Protein AF-A0A9D8RRI6-F1 (afdb_monomer_lite)

Foldseek 3Di:
DVVVVVVVVVVVVVVVVVVVVVPDDDPVNVVVVVVVVVCCVVPPPWDKDFPDWDFDPVPQGWIKTWMATPVVRDIWIWIDHPVDTAIQVLQSLLQVVLFVQLCVLCDPCCVVLQFDGFRQDDQADPPPPPHHGDPPHDNVPDDNLPRQETEETEGPPDAALQSNLRSVLVSLVSCVVVNRWHPKYWYWYAHPNAIEIEMETSVQNVCQCVVDVGSVVSSVVRVCVVVPDDDPPAWDCDPVDSHTYGYGYDD

Sequence (251 aa):
MKQMKRFIALILVLSFSLCVLTSCESTEQRVNNKAYTYLNEKYKGIEFEINGYKQDTETSGKYTFDVTCLTTGLDFEIIMSSLVTSDNYYVVHANQKLRNELFDMMGASRELICVDDIQCFDYYLSDSGTYLFNEDVEVTSYMAADLKEIHRVKLVGIKDANDAAQCVYLFCDILKSKNVILDKVTFEFVLDDDKILFTTNTKTIEDTVNGTDSFSALEELFEMAETSVNFNNLFYKDPDSDAKVITYIHD

pLDDT: mean 78.6, std 16.67, range [34.91, 95.88]

Radius of gyration: 26.51 Å; chains: 1; bounding box: 82×38×79 Å

Secondary structure (DSSP, 8-state):
-HHHHHHHHHHHHHHHHHHHHTS---HHHHHHHHHHHHHHHHSTT--EEEEEEEE-TTTTT-EEEEEEETTTTEEEEEEE-SS-EEE-HHHHHHHHHHHHHHHHHHGGGGTTTTEEEEESS-SBPTTSTTS-B-----TTT--GGG--EEEEEEE----SHHHHHHHHHHHHHHHHHTT---SEEEEEEEETTEEEEEEE-HHHHHHHHHTSSSTHHHHHHHHHHHHT---TTTEEE-TT-SPEEEE----

Structure (mmCIF, N/CA/C/O backbone):
data_AF-A0A9D8RRI6-F1
#
_entry.id   AF-A0A9D8RRI6-F1
#
loop_
_atom_site.group_PDB
_atom_site.id
_atom_site.type_symbol
_atom_site.label_atom_id
_atom_site.label_alt_id
_atom_site.label_comp_id
_atom_site.label_asym_id
_atom_site.label_entity_id
_atom_site.label_seq_id
_atom_site.pdbx_PDB_ins_code
_atom_site.Cartn_x
_atom_site.Cartn_y
_atom_site.Cartn_z
_atom_site.occupancy
_atom_site.B_iso_or_equiv
_atom_site.auth_seq_id
_atom_site.auth_comp_id
_atom_site.auth_asym_id
_atom_site.auth_atom_id
_atom_site.pdbx_PDB_model_num
ATOM 1 N N . MET A 1 1 ? -58.268 -1.990 54.243 1.00 47.44 1 MET A N 1
ATOM 2 C CA . MET A 1 1 ? -56.788 -2.147 54.248 1.00 47.44 1 MET A CA 1
ATOM 3 C C . MET A 1 1 ? -56.233 -3.325 53.423 1.00 47.44 1 MET A C 1
ATOM 5 O O . MET A 1 1 ? -55.106 -3.205 52.965 1.00 47.44 1 MET A O 1
ATOM 9 N N . LYS A 1 2 ? -56.953 -4.443 53.192 1.00 43.69 2 LYS A N 1
ATOM 10 C CA . LYS A 1 2 ? -56.435 -5.587 52.391 1.00 43.69 2 LYS A CA 1
ATOM 11 C C . LYS A 1 2 ? -56.305 -5.317 50.877 1.00 43.69 2 LYS A C 1
ATOM 13 O O . LYS A 1 2 ? -55.377 -5.826 50.264 1.00 43.69 2 LYS A O 1
ATOM 18 N N . GLN A 1 3 ? -57.193 -4.504 50.296 1.00 46.28 3 GLN A N 1
ATOM 19 C CA . GLN A 1 3 ? -57.190 -4.183 48.856 1.00 46.28 3 GLN A CA 1
ATOM 20 C C . GLN A 1 3 ? -56.032 -3.234 48.467 1.00 46.28 3 GLN A C 1
ATOM 22 O O . GLN A 1 3 ? -55.345 -3.471 47.483 1.00 46.28 3 GLN A O 1
ATOM 27 N N . MET A 1 4 ? -55.722 -2.233 49.303 1.00 42.03 4 MET A N 1
ATOM 28 C CA . MET A 1 4 ? -54.626 -1.270 49.068 1.00 42.03 4 MET A CA 1
ATOM 29 C C . MET A 1 4 ? -53.227 -1.914 49.099 1.00 42.03 4 MET A C 1
ATOM 31 O O . MET A 1 4 ? -52.357 -1.541 48.321 1.00 42.03 4 MET A O 1
ATOM 35 N N . LYS A 1 5 ? -53.015 -2.930 49.953 1.00 43.81 5 LYS A N 1
ATOM 36 C CA . LYS A 1 5 ? -51.740 -3.670 50.023 1.00 43.81 5 LYS A CA 1
ATOM 37 C C . LYS A 1 5 ? -51.472 -4.527 48.776 1.00 43.81 5 LYS A C 1
ATOM 39 O O . LYS A 1 5 ? -50.314 -4.762 48.456 1.00 43.81 5 LYS A O 1
ATOM 44 N N . ARG A 1 6 ? -52.517 -4.968 48.061 1.00 46.81 6 ARG A N 1
ATOM 45 C CA . ARG A 1 6 ? -52.381 -5.739 46.810 1.00 46.81 6 ARG A CA 1
ATOM 46 C C . ARG A 1 6 ? -51.984 -4.857 45.625 1.00 46.81 6 ARG A C 1
ATOM 48 O O . ARG A 1 6 ? -51.171 -5.285 44.819 1.00 46.81 6 ARG A O 1
ATOM 55 N N . PHE A 1 7 ? -52.487 -3.621 45.568 1.00 47.50 7 PHE A N 1
ATOM 56 C CA . PHE A 1 7 ? -52.116 -2.659 44.524 1.00 47.50 7 PHE A CA 1
ATOM 57 C C . PHE A 1 7 ? -50.673 -2.154 44.663 1.00 47.50 7 PHE A C 1
ATOM 59 O O . PHE A 1 7 ? -49.962 -2.083 43.669 1.00 47.50 7 PHE A O 1
ATOM 66 N N . ILE A 1 8 ? -50.203 -1.888 45.886 1.00 51.25 8 ILE A N 1
ATOM 67 C CA . ILE A 1 8 ? -48.812 -1.457 46.126 1.00 51.25 8 ILE A CA 1
ATOM 68 C C . ILE A 1 8 ? -47.815 -2.582 45.797 1.00 51.25 8 ILE A C 1
ATOM 70 O O . ILE A 1 8 ? -46.768 -2.320 45.214 1.00 51.25 8 ILE A O 1
ATOM 74 N N . ALA A 1 9 ? -48.157 -3.839 46.104 1.00 52.16 9 ALA A N 1
ATOM 75 C CA . ALA A 1 9 ? -47.332 -4.993 45.745 1.00 52.16 9 ALA A CA 1
ATOM 76 C C . ALA A 1 9 ? -47.272 -5.224 44.224 1.00 52.16 9 ALA A C 1
ATOM 78 O O . ALA A 1 9 ? -46.210 -5.555 43.709 1.00 52.16 9 ALA A O 1
ATOM 79 N N . LEU A 1 10 ? -48.374 -5.001 43.496 1.00 47.22 10 LEU A N 1
ATOM 80 C CA . LEU A 1 10 ? -48.381 -5.108 42.033 1.00 47.22 10 LEU A CA 1
ATOM 81 C C . LEU A 1 10 ? -47.502 -4.038 41.371 1.00 47.22 10 LEU A C 1
ATOM 83 O O . LEU A 1 10 ? -46.774 -4.351 40.436 1.00 47.22 10 LEU A O 1
ATOM 87 N N . ILE A 1 11 ? -47.531 -2.801 41.878 1.00 54.81 11 ILE A N 1
ATOM 88 C CA . ILE A 1 11 ? -46.708 -1.696 41.362 1.00 54.81 11 ILE A CA 1
ATOM 89 C C . ILE A 1 11 ? -45.219 -1.951 41.633 1.00 54.81 11 ILE A C 1
ATOM 91 O O . ILE A 1 11 ? -44.403 -1.720 40.748 1.00 54.81 11 ILE A O 1
ATOM 95 N N . LEU A 1 12 ? -44.872 -2.479 42.813 1.00 51.00 12 LEU A N 1
ATOM 96 C CA . LEU A 1 12 ? -43.495 -2.846 43.165 1.00 51.00 12 LEU A CA 1
ATOM 97 C C . LEU A 1 12 ? -42.957 -4.016 42.336 1.00 51.00 12 LEU A C 1
ATOM 99 O O . LEU A 1 12 ? -41.790 -4.002 41.970 1.00 51.00 12 LEU A O 1
ATOM 103 N N . VAL A 1 13 ? -43.785 -5.013 42.014 1.00 53.12 13 VAL A N 1
ATOM 104 C CA . VAL A 1 13 ? -43.372 -6.128 41.145 1.00 53.12 13 VAL A CA 1
ATOM 105 C C . VAL A 1 13 ? -43.189 -5.652 39.704 1.00 53.12 13 VAL A C 1
ATOM 107 O O . VAL A 1 13 ? -42.203 -6.030 39.086 1.00 53.12 13 VAL A O 1
ATOM 110 N N . LEU A 1 14 ? -44.068 -4.774 39.203 1.00 49.09 14 LEU A N 1
ATOM 111 C CA . LEU A 1 14 ? -43.965 -4.186 37.861 1.00 49.09 14 LEU A CA 1
ATOM 112 C C . LEU A 1 14 ? -42.729 -3.288 37.697 1.00 49.09 14 LEU A C 1
ATOM 114 O O . LEU A 1 14 ? -42.054 -3.369 36.671 1.00 49.09 14 LEU A O 1
ATOM 118 N N . SER A 1 15 ? -42.389 -2.480 38.706 1.00 51.53 15 SER A N 1
ATOM 119 C CA . SER A 1 15 ? -41.178 -1.651 38.685 1.00 51.53 15 SER A CA 1
ATOM 120 C C . SER A 1 15 ? -39.898 -2.469 38.876 1.00 51.53 15 SER A C 1
ATOM 122 O O . SER A 1 15 ? -38.897 -2.167 38.232 1.00 51.53 15 SER A O 1
ATOM 124 N N . PHE A 1 16 ? -39.928 -3.551 39.662 1.00 46.91 16 PHE A N 1
ATOM 125 C CA . PHE A 1 16 ? -38.796 -4.478 39.761 1.00 46.91 16 PHE A CA 1
ATOM 126 C C . PHE A 1 16 ? -38.594 -5.263 38.458 1.00 46.91 16 PHE A C 1
ATOM 128 O O . PHE A 1 16 ? -37.462 -5.428 38.022 1.00 46.91 16 PHE A O 1
ATOM 135 N N . SER A 1 17 ? -39.666 -5.678 37.773 1.00 48.56 17 SER A N 1
ATOM 136 C CA . SER A 1 17 ? -39.553 -6.328 36.461 1.00 48.56 17 SER A CA 1
ATOM 137 C C . SER A 1 17 ? -39.087 -5.381 35.351 1.00 48.56 17 SER A C 1
ATOM 139 O O . SER A 1 17 ? -38.383 -5.833 34.455 1.00 48.56 17 SER A O 1
ATOM 141 N N . LEU A 1 18 ? -39.400 -4.078 35.419 1.00 43.09 18 LEU A N 1
ATOM 142 C CA . LEU A 1 18 ? -38.831 -3.094 34.488 1.00 43.09 18 LEU A CA 1
ATOM 143 C C . LEU A 1 18 ? -37.343 -2.830 34.775 1.00 43.09 18 LEU A C 1
ATOM 145 O O . LEU A 1 18 ? -36.558 -2.790 33.836 1.00 43.09 18 LEU A O 1
ATOM 149 N N . CYS A 1 19 ? -36.938 -2.719 36.046 1.00 42.22 19 CYS A N 1
ATOM 150 C CA . CYS A 1 19 ? -35.531 -2.504 36.413 1.00 42.22 19 CYS A CA 1
ATOM 151 C C . CYS A 1 19 ? -34.632 -3.724 36.142 1.00 42.22 19 CYS A C 1
ATOM 153 O O . CYS A 1 19 ? -33.453 -3.555 35.841 1.00 42.22 19 CYS A O 1
ATOM 155 N N . VAL A 1 20 ? -35.171 -4.946 36.223 1.00 45.62 20 VAL A N 1
ATOM 156 C CA . VAL A 1 20 ? -34.424 -6.186 35.934 1.00 45.62 20 VAL A CA 1
ATOM 157 C C . VAL A 1 20 ? -34.250 -6.410 34.424 1.00 45.62 20 VAL A C 1
ATOM 159 O O . VAL A 1 20 ? -33.277 -7.034 34.011 1.00 45.62 20 VAL A O 1
ATOM 162 N N . LEU A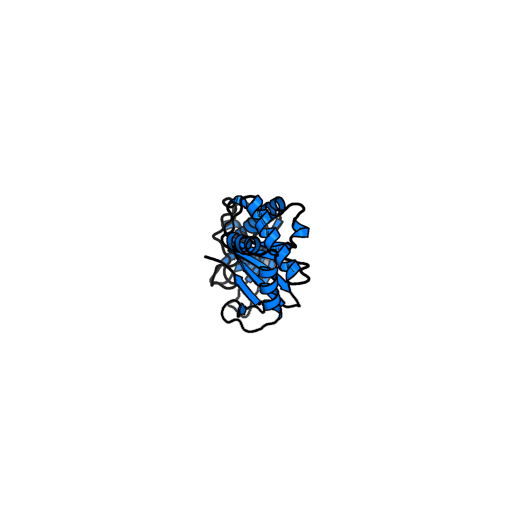 1 21 ? -35.128 -5.849 33.584 1.00 44.81 21 LEU A N 1
ATOM 163 C CA . LEU A 1 21 ? -34.967 -5.869 32.123 1.00 44.81 21 LEU A CA 1
ATOM 164 C C . LEU A 1 21 ? -33.985 -4.804 31.605 1.00 44.81 21 LEU A C 1
ATOM 166 O O . LEU A 1 21 ? -33.515 -4.919 30.479 1.00 44.81 21 LEU A O 1
ATOM 170 N N . THR A 1 22 ? -33.638 -3.798 32.415 1.00 46.94 22 THR A N 1
ATOM 171 C CA . THR A 1 22 ? -32.681 -2.738 32.048 1.00 46.94 22 THR A CA 1
ATOM 172 C C . THR A 1 22 ? -31.249 -2.981 32.538 1.00 46.94 22 THR A C 1
ATOM 174 O O . THR A 1 22 ? -30.387 -2.147 32.287 1.00 46.94 22 THR A O 1
ATOM 177 N N . SER A 1 23 ? -30.965 -4.080 33.252 1.00 47.00 23 SER A N 1
ATOM 178 C CA . SER A 1 23 ? -29.662 -4.293 33.913 1.00 47.00 23 SER A CA 1
ATOM 179 C C . SER A 1 23 ? -28.847 -5.485 33.398 1.00 47.00 23 SER A C 1
ATOM 181 O O . SER A 1 23 ? -28.027 -6.039 34.129 1.00 47.00 23 SER A O 1
ATOM 183 N N . CYS A 1 24 ? -29.037 -5.888 32.148 1.00 47.72 24 CYS A N 1
ATOM 184 C CA . CYS A 1 24 ? -28.052 -6.700 31.439 1.00 47.72 24 CYS A CA 1
ATOM 185 C C . CYS A 1 24 ? -27.775 -6.016 30.108 1.00 47.72 24 CYS A C 1
ATOM 187 O O . CYS A 1 24 ? -28.433 -6.319 29.117 1.00 47.72 24 CYS A O 1
ATOM 189 N N . GLU A 1 25 ? -26.816 -5.083 30.096 1.00 61.56 25 GLU A N 1
ATOM 190 C CA . GLU A 1 25 ? -26.150 -4.753 28.835 1.00 61.56 25 GLU A CA 1
ATOM 191 C C . GLU A 1 25 ? -25.705 -6.075 28.211 1.00 61.56 25 GLU A C 1
ATOM 193 O O . GLU A 1 25 ? -25.067 -6.905 28.877 1.00 61.56 25 GLU A O 1
ATOM 198 N N . SER A 1 26 ? -26.092 -6.309 26.957 1.00 70.06 26 SER A N 1
ATOM 199 C CA . SER A 1 26 ? -25.625 -7.496 26.254 1.00 70.06 26 SER A CA 1
ATOM 200 C C . SER A 1 26 ? -24.094 -7.464 26.203 1.00 70.06 26 SER A C 1
ATOM 202 O O . SER A 1 26 ? -23.469 -6.401 26.239 1.00 70.06 26 SER A O 1
ATOM 204 N N . THR A 1 27 ? -23.455 -8.635 26.139 1.00 69.81 27 THR A N 1
ATOM 205 C CA . THR A 1 27 ? -21.985 -8.678 26.025 1.00 69.81 27 THR A CA 1
ATOM 206 C C . THR A 1 27 ? -21.511 -7.868 24.813 1.00 69.81 27 THR A C 1
ATOM 208 O O . THR A 1 27 ? -20.521 -7.156 24.921 1.00 69.81 27 THR A O 1
ATOM 211 N N . GLU A 1 28 ? -22.283 -7.892 23.727 1.00 72.75 28 GLU A N 1
ATOM 212 C CA . GLU A 1 28 ? -22.109 -7.072 22.528 1.00 72.75 28 GLU A CA 1
ATOM 213 C C . GLU A 1 28 ? -22.163 -5.562 22.820 1.00 72.75 28 GLU A C 1
ATOM 215 O O . GLU A 1 28 ? -21.223 -4.847 22.484 1.00 72.75 28 GLU A O 1
ATOM 220 N N . GLN A 1 29 ? -23.191 -5.074 23.530 1.00 77.25 29 GLN A N 1
ATOM 221 C CA . GLN A 1 29 ? -23.281 -3.661 23.929 1.00 77.25 29 GLN A CA 1
ATOM 222 C C . GLN A 1 29 ? -22.083 -3.236 24.777 1.00 77.25 29 GLN A C 1
ATOM 224 O O . GLN A 1 29 ? -21.493 -2.186 24.538 1.00 77.25 29 GLN A O 1
ATOM 229 N N . ARG A 1 30 ? -21.671 -4.073 25.733 1.00 81.12 30 ARG A N 1
ATOM 230 C CA . ARG A 1 30 ? -20.514 -3.784 26.587 1.00 81.12 30 ARG A CA 1
ATOM 231 C C . ARG A 1 30 ? -19.207 -3.719 25.792 1.00 81.12 30 ARG A C 1
ATOM 233 O O . ARG A 1 30 ? -18.338 -2.912 26.115 1.00 81.12 30 ARG A O 1
ATOM 240 N N . VAL A 1 31 ? -19.041 -4.595 24.804 1.00 84.25 31 VAL A N 1
ATOM 241 C CA . VAL A 1 31 ? -17.851 -4.668 23.943 1.00 84.25 31 VAL A CA 1
ATOM 242 C C . VAL A 1 31 ? -17.809 -3.464 22.992 1.00 84.25 31 VAL A C 1
ATOM 244 O O . VAL A 1 31 ? -16.795 -2.769 22.958 1.00 84.25 31 VAL A O 1
ATOM 247 N N . ASN A 1 32 ? -18.928 -3.113 22.355 1.00 86.56 32 ASN A N 1
ATOM 248 C CA . ASN A 1 32 ? -19.034 -1.924 21.502 1.00 86.56 32 ASN A CA 1
ATOM 249 C C . ASN A 1 32 ? -18.843 -0.617 22.290 1.00 86.56 32 ASN A C 1
ATOM 251 O O . ASN A 1 32 ? -18.106 0.262 21.853 1.00 86.56 32 ASN A O 1
ATOM 255 N N . ASN A 1 33 ? -19.422 -0.494 23.492 1.00 88.44 33 ASN A N 1
ATOM 256 C CA . ASN A 1 33 ? -19.262 0.695 24.341 1.00 88.44 33 ASN A CA 1
ATOM 257 C C . ASN A 1 33 ? -17.793 0.967 24.700 1.00 88.44 33 ASN A C 1
ATOM 259 O O . ASN A 1 33 ? -17.381 2.126 24.793 1.00 88.44 33 ASN A O 1
ATOM 263 N N . LYS A 1 34 ? -16.986 -0.086 24.888 1.00 89.69 34 LYS A N 1
ATOM 264 C CA . LYS A 1 34 ? -15.542 0.054 25.123 1.00 89.69 34 LYS A CA 1
ATOM 265 C C . LYS A 1 34 ? -14.815 0.619 23.906 1.00 89.69 34 LYS A C 1
ATOM 267 O O . LYS A 1 34 ? -14.029 1.546 24.074 1.00 89.69 34 LYS A O 1
ATOM 272 N N . ALA A 1 35 ? -15.096 0.098 22.713 1.00 91.00 35 ALA A N 1
ATOM 273 C CA . ALA A 1 35 ? -14.507 0.603 21.476 1.00 91.00 35 ALA A CA 1
ATOM 274 C C . ALA A 1 35 ? -14.921 2.062 21.206 1.00 91.00 35 ALA A C 1
ATOM 276 O O . ALA A 1 35 ? -14.066 2.900 20.933 1.00 91.00 35 ALA A O 1
ATOM 277 N N . TYR A 1 36 ? -16.195 2.413 21.409 1.00 91.81 36 TYR A N 1
ATOM 278 C CA . TYR A 1 36 ? -16.650 3.805 21.308 1.00 91.81 36 TYR A CA 1
ATOM 279 C C . TYR A 1 36 ? -15.975 4.732 22.320 1.00 91.81 36 TYR A C 1
ATOM 281 O O . TYR A 1 36 ? -15.630 5.863 21.985 1.00 91.81 36 TYR A O 1
ATOM 289 N N . THR A 1 37 ? -15.782 4.277 23.559 1.00 92.31 37 THR A N 1
ATOM 290 C CA . THR A 1 37 ? -15.093 5.069 24.589 1.00 92.31 37 THR A CA 1
ATOM 291 C C . THR A 1 37 ? -13.646 5.328 24.182 1.00 92.31 37 THR A C 1
ATOM 293 O O . THR A 1 37 ? -13.216 6.476 24.197 1.00 92.31 37 THR A O 1
ATOM 296 N N . TYR A 1 38 ? -12.935 4.290 23.732 1.00 92.94 38 TYR A N 1
ATOM 297 C CA . TYR A 1 38 ? -11.576 4.417 23.208 1.00 92.94 38 TYR A CA 1
ATOM 298 C C . TYR A 1 38 ? -11.485 5.449 22.073 1.00 92.94 38 TYR A C 1
ATOM 300 O O . TYR A 1 38 ? -10.679 6.378 22.145 1.00 92.94 38 TYR A O 1
ATOM 308 N N . LEU A 1 39 ? -12.353 5.333 21.064 1.00 93.12 39 LEU A N 1
ATOM 309 C CA . LEU A 1 39 ? -12.376 6.245 19.919 1.00 93.12 39 LEU A CA 1
ATOM 310 C C . LEU A 1 39 ? -12.659 7.692 20.335 1.00 93.12 39 LEU A C 1
ATOM 312 O O . LEU A 1 39 ? -11.950 8.600 19.912 1.00 93.12 39 LEU A O 1
ATOM 316 N N . ASN A 1 40 ? -13.648 7.912 21.203 1.00 90.38 40 ASN A N 1
ATOM 317 C CA . ASN A 1 40 ? -14.016 9.251 21.668 1.00 90.38 40 ASN A CA 1
ATOM 318 C C . ASN A 1 40 ? -12.919 9.909 22.521 1.00 90.38 40 ASN A C 1
ATOM 320 O O . ASN A 1 40 ? -12.765 11.133 22.501 1.00 90.38 40 ASN A O 1
ATOM 324 N N . GLU A 1 41 ? -12.166 9.115 23.284 1.00 91.94 41 GLU A N 1
ATOM 325 C CA . GLU A 1 41 ? -11.038 9.605 24.077 1.00 91.94 41 GLU A CA 1
ATOM 326 C C . GLU A 1 41 ? -9.841 9.976 23.193 1.00 91.94 41 GLU A C 1
ATOM 328 O O . GLU A 1 41 ? -9.245 11.041 23.396 1.00 91.94 41 GLU A O 1
ATOM 333 N N . LYS A 1 42 ? -9.517 9.130 22.205 1.00 91.56 42 LYS A N 1
ATOM 334 C CA . LYS A 1 42 ? -8.358 9.298 21.315 1.00 91.56 42 LYS A CA 1
ATOM 335 C C . LYS A 1 42 ? -8.593 10.355 20.228 1.00 91.56 42 LYS A C 1
ATOM 337 O O . LYS A 1 42 ? -7.725 11.193 19.993 1.00 91.56 42 LYS A O 1
ATOM 342 N N . TYR A 1 43 ? -9.777 10.373 19.619 1.00 89.88 43 TYR A N 1
ATOM 343 C CA . TYR A 1 43 ? -10.118 11.178 18.439 1.00 89.88 43 TYR A CA 1
ATOM 344 C C . TYR A 1 43 ? -11.234 12.185 18.734 1.00 89.88 43 TYR A C 1
ATOM 346 O O . TYR A 1 43 ? -12.362 12.086 18.248 1.00 89.88 43 TYR A O 1
ATOM 354 N N . LYS A 1 44 ? -10.920 13.191 19.554 1.00 87.06 44 LYS A N 1
ATOM 355 C CA . LYS A 1 44 ? -11.907 14.188 19.993 1.00 87.06 44 LYS A CA 1
ATOM 356 C C . LYS A 1 44 ? -12.571 14.907 18.816 1.00 87.06 44 LYS A C 1
ATOM 358 O O . LYS A 1 44 ? -11.906 15.600 18.051 1.00 87.06 44 LYS A O 1
ATOM 363 N N . GLY A 1 45 ? -13.899 14.823 18.759 1.00 86.25 45 GLY A N 1
ATOM 364 C CA . GLY A 1 45 ? -14.714 15.525 17.763 1.00 86.25 45 GLY A CA 1
ATOM 365 C C . GLY A 1 45 ? -14.795 14.833 16.402 1.00 86.25 45 GLY A C 1
ATOM 366 O O . GLY A 1 45 ? -15.282 15.450 15.459 1.00 86.25 45 GLY A O 1
ATOM 367 N N . ILE A 1 46 ? -14.332 13.585 16.294 1.00 90.31 46 ILE A N 1
ATOM 368 C CA . ILE A 1 46 ? -14.515 12.737 15.113 1.00 90.31 46 ILE A CA 1
ATOM 369 C C . ILE A 1 46 ? -15.588 11.694 15.434 1.00 90.31 46 ILE A C 1
ATOM 371 O O . ILE A 1 46 ? -15.596 11.124 16.524 1.00 90.31 46 ILE A O 1
ATOM 375 N N . GLU A 1 47 ? -16.509 11.475 14.498 1.00 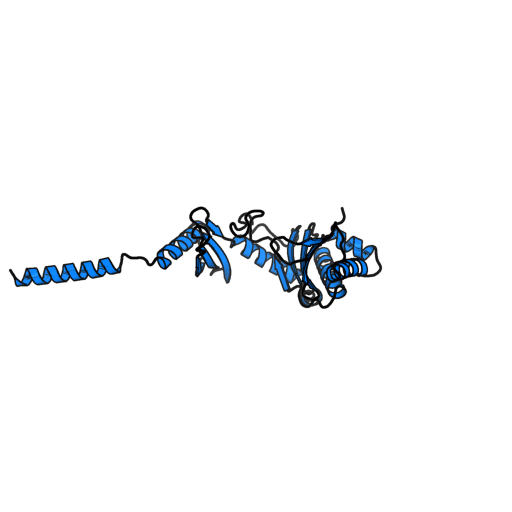91.69 47 GLU A N 1
ATOM 376 C CA . GLU A 1 47 ? -17.592 10.502 14.645 1.00 91.69 47 GLU A CA 1
ATOM 377 C C . GLU A 1 47 ? -17.253 9.191 13.931 1.00 91.69 47 GLU A C 1
ATOM 379 O O . GLU A 1 47 ? -16.691 9.192 12.832 1.00 91.69 47 GLU A O 1
ATOM 384 N N . PHE A 1 48 ? -17.625 8.074 14.555 1.00 94.31 48 PHE A N 1
ATOM 385 C CA . PHE A 1 48 ? -17.309 6.728 14.087 1.00 94.31 48 PHE A CA 1
ATOM 386 C C . PHE A 1 48 ? -18.527 5.808 14.160 1.00 94.31 48 PHE A C 1
ATOM 388 O O . PHE A 1 48 ? -19.361 5.934 15.060 1.00 94.31 48 PHE A O 1
ATOM 395 N N . GLU A 1 49 ? -18.582 4.835 13.259 1.00 93.81 49 GLU A N 1
ATOM 396 C CA . GLU A 1 49 ? -19.553 3.745 13.243 1.00 93.81 49 GLU A CA 1
ATOM 397 C C . GLU A 1 49 ? -18.825 2.407 13.392 1.00 93.81 49 GLU A C 1
ATOM 399 O O . GLU A 1 49 ? -17.875 2.133 12.666 1.00 93.81 49 GLU A O 1
ATOM 404 N N . ILE A 1 50 ? -19.243 1.580 14.355 1.00 93.75 50 ILE A N 1
ATOM 405 C CA . ILE A 1 50 ? -18.732 0.213 14.502 1.00 93.75 50 ILE A CA 1
ATOM 406 C C . ILE A 1 50 ? -19.626 -0.696 13.663 1.00 93.75 50 ILE A C 1
ATOM 408 O O . ILE A 1 50 ? -20.796 -0.889 13.996 1.00 93.75 50 ILE A O 1
ATOM 412 N N . ASN A 1 51 ? -19.064 -1.280 12.609 1.00 91.50 51 ASN A N 1
ATOM 413 C CA . ASN A 1 51 ? -19.784 -2.132 11.661 1.00 91.50 51 ASN A CA 1
ATOM 414 C C . ASN A 1 51 ? -19.920 -3.574 12.158 1.00 91.50 51 ASN A C 1
ATOM 416 O O . ASN A 1 51 ? -20.846 -4.295 11.785 1.00 91.50 51 ASN A O 1
ATOM 420 N N . GLY A 1 52 ? -18.990 -4.003 13.007 1.00 90.81 52 GLY A N 1
ATOM 421 C CA . GLY A 1 52 ? -18.983 -5.337 13.579 1.00 90.81 52 GLY A CA 1
ATOM 422 C C . GLY A 1 52 ? -17.704 -5.621 14.346 1.00 90.81 52 GLY A C 1
ATOM 423 O O . GLY A 1 52 ? -16.787 -4.801 14.405 1.00 90.81 52 GLY A O 1
ATOM 424 N N . TYR A 1 53 ? -17.648 -6.805 14.949 1.00 90.81 53 TYR A N 1
ATOM 425 C CA . TYR A 1 53 ? -16.417 -7.321 15.523 1.00 90.81 53 TYR A CA 1
ATOM 426 C C . TYR A 1 53 ? -16.318 -8.834 15.364 1.00 90.81 53 TYR A C 1
ATOM 428 O O . TYR A 1 53 ? -17.318 -9.556 15.312 1.00 90.81 53 TYR A O 1
ATOM 436 N N . LYS A 1 54 ? -15.082 -9.323 15.359 1.00 89.62 54 LYS A N 1
ATOM 437 C CA . LYS A 1 54 ? -14.741 -10.742 15.461 1.00 89.62 54 LYS A CA 1
ATOM 438 C C . LYS A 1 54 ? -13.986 -10.971 16.758 1.00 89.62 54 LYS A C 1
ATOM 440 O O . LYS A 1 54 ? -13.136 -10.166 17.132 1.00 89.62 54 LYS A O 1
ATOM 445 N N . GLN A 1 55 ? -14.297 -12.069 17.436 1.00 86.94 55 GLN A N 1
ATOM 446 C CA . GLN A 1 55 ? -13.559 -12.504 18.614 1.00 86.94 55 GLN A CA 1
ATOM 447 C C . GLN A 1 55 ? -12.691 -13.703 18.245 1.00 86.94 55 GLN A C 1
ATOM 449 O O . GLN A 1 55 ? -13.208 -14.720 17.784 1.00 86.94 55 GLN A O 1
ATOM 454 N N . ASP A 1 56 ? -11.392 -13.594 18.493 1.00 79.62 56 ASP A N 1
ATOM 455 C CA . ASP A 1 56 ? -10.491 -14.735 18.479 1.00 79.62 56 ASP A CA 1
ATOM 456 C C . ASP A 1 56 ? -10.596 -15.462 19.828 1.00 79.62 56 ASP A C 1
ATOM 458 O O . ASP A 1 56 ? -10.327 -14.907 20.902 1.00 79.62 56 ASP A O 1
ATOM 462 N N . THR A 1 57 ? -11.068 -16.705 19.776 1.00 68.75 57 THR A N 1
ATOM 463 C CA . THR A 1 57 ? -11.250 -17.553 20.956 1.00 68.75 57 THR A CA 1
ATOM 464 C C . THR A 1 57 ? -9.982 -18.300 21.360 1.00 68.75 57 THR A C 1
ATOM 466 O O . THR A 1 57 ? -9.921 -18.795 22.486 1.00 68.75 57 THR A O 1
ATOM 469 N N . GLU A 1 58 ? -8.986 -18.396 20.478 1.00 63.91 58 GLU A N 1
ATOM 470 C CA . GLU A 1 58 ? -7.739 -19.126 20.723 1.00 63.91 58 GLU A CA 1
ATOM 471 C C . GLU A 1 58 ? -6.689 -18.239 21.402 1.00 63.91 58 GLU A C 1
ATOM 473 O O . GLU A 1 58 ? -5.948 -18.708 22.271 1.00 63.91 58 GLU A O 1
ATOM 478 N N . THR A 1 59 ? -6.674 -16.938 21.097 1.00 56.88 59 THR A N 1
ATOM 479 C CA . THR A 1 59 ? -5.740 -15.972 21.690 1.00 56.88 59 THR A CA 1
ATOM 480 C C . THR A 1 59 ? -6.443 -14.968 22.605 1.00 56.88 59 THR A C 1
ATOM 482 O O . THR A 1 59 ? -7.062 -14.007 22.162 1.00 56.88 59 THR A O 1
ATOM 485 N N . SER A 1 60 ? -6.357 -15.208 23.923 1.00 59.53 60 SER A N 1
ATOM 486 C CA . SER A 1 60 ? -6.644 -14.259 25.026 1.00 59.53 60 SER A CA 1
ATOM 487 C C . SER A 1 60 ? -7.960 -13.449 24.978 1.00 59.53 60 SER A C 1
ATOM 489 O O . SER A 1 60 ? -8.140 -12.523 25.773 1.00 59.53 60 SER A O 1
ATOM 491 N N . GLY A 1 61 ? -8.914 -13.820 24.118 1.00 70.81 61 GLY A N 1
ATOM 492 C CA . GLY A 1 61 ? -10.136 -13.061 23.876 1.00 70.81 61 GLY A CA 1
ATOM 493 C C . GLY A 1 61 ? -9.896 -11.754 23.117 1.00 70.81 61 GLY A C 1
ATOM 494 O O . GLY A 1 61 ? -10.538 -10.757 23.450 1.00 70.81 61 GLY A O 1
ATOM 495 N N . LYS A 1 62 ? -8.970 -11.736 22.149 1.00 84.94 62 LYS A N 1
ATOM 496 C CA . LYS A 1 62 ? -8.756 -10.605 21.233 1.00 84.94 62 LYS A CA 1
ATOM 497 C C . LYS A 1 62 ? -10.036 -10.328 20.437 1.00 84.94 62 LYS A C 1
ATOM 499 O O . LYS A 1 62 ? -10.607 -11.227 19.826 1.00 84.94 62 LYS A O 1
ATOM 504 N N . TYR A 1 63 ? -10.462 -9.074 20.422 1.00 87.94 63 TYR A N 1
ATOM 505 C CA . TYR A 1 63 ? -11.513 -8.554 19.560 1.00 87.94 63 TYR A CA 1
ATOM 506 C C . TYR A 1 63 ? -10.873 -7.720 18.455 1.00 87.94 63 TYR A C 1
ATOM 508 O O . TYR A 1 63 ? -10.017 -6.882 18.737 1.00 87.94 63 TYR A O 1
ATOM 516 N N . THR A 1 64 ? -11.299 -7.947 17.219 1.00 89.56 64 THR A N 1
ATOM 517 C CA . THR A 1 64 ? -10.984 -7.079 16.079 1.00 89.56 64 THR A CA 1
ATOM 518 C C . THR A 1 64 ? -12.283 -6.427 15.643 1.00 89.56 64 THR A C 1
ATOM 520 O O . THR A 1 64 ? -13.242 -7.143 15.347 1.00 89.56 64 THR A O 1
ATOM 523 N N . PHE A 1 65 ? -12.341 -5.103 15.690 1.00 92.62 65 PHE A N 1
ATOM 524 C CA . PHE A 1 65 ? -13.510 -4.312 15.320 1.00 92.62 65 PHE A CA 1
ATOM 525 C C . PHE A 1 65 ? -13.311 -3.705 13.943 1.00 92.62 65 PHE A C 1
ATOM 527 O O . PHE A 1 65 ? -12.261 -3.115 13.703 1.00 92.62 65 PHE A O 1
ATOM 534 N N . ASP A 1 66 ? -14.346 -3.784 13.114 1.00 93.12 66 ASP A N 1
ATOM 535 C CA . ASP A 1 66 ? -14.433 -3.084 11.837 1.00 93.12 66 ASP A CA 1
ATOM 536 C C . ASP A 1 66 ? -15.135 -1.741 12.083 1.00 93.12 66 ASP A C 1
ATOM 538 O O . ASP A 1 66 ? -16.262 -1.712 12.596 1.00 93.12 66 ASP A O 1
ATOM 542 N N . VAL A 1 67 ? -14.478 -0.627 11.762 1.00 94.75 67 VAL A N 1
ATOM 543 C CA . VAL A 1 67 ? -14.946 0.724 12.104 1.00 94.75 67 VAL A CA 1
ATOM 544 C C . VAL A 1 67 ? -14.866 1.646 10.893 1.00 94.75 67 VAL A C 1
ATOM 546 O O . VAL A 1 67 ? -13.867 1.650 10.186 1.00 94.75 67 VAL A O 1
ATOM 549 N N . THR A 1 68 ? -15.884 2.478 10.689 1.00 95.12 68 THR A N 1
ATOM 550 C CA . THR A 1 68 ? -15.883 3.547 9.683 1.00 95.12 68 THR A CA 1
ATOM 551 C C . THR A 1 68 ? -15.800 4.908 10.364 1.00 95.12 68 THR A C 1
ATOM 553 O O . THR A 1 68 ? -16.584 5.219 11.261 1.00 95.12 68 THR A O 1
ATOM 556 N N . CYS A 1 69 ? -14.876 5.763 9.932 1.00 93.38 69 CYS A N 1
ATOM 557 C CA . CYS A 1 69 ? -14.894 7.184 10.275 1.00 93.38 69 CYS A CA 1
ATOM 558 C C . CYS A 1 69 ? -15.942 7.901 9.420 1.00 93.38 69 CYS A C 1
ATOM 560 O O . CYS A 1 69 ? -15.813 7.960 8.198 1.00 93.38 69 CYS A O 1
ATOM 562 N N . LEU A 1 70 ? -16.958 8.494 10.045 1.00 92.25 70 LEU A N 1
ATOM 563 C CA . LEU A 1 70 ? -18.078 9.114 9.329 1.00 92.25 70 LEU A CA 1
ATOM 564 C C . LEU A 1 70 ? -17.684 10.412 8.615 1.00 92.25 70 LEU A C 1
ATOM 566 O O . LEU A 1 70 ? -18.280 10.772 7.602 1.00 92.25 70 LEU A O 1
ATOM 570 N N . THR A 1 71 ? -16.662 11.107 9.116 1.00 88.00 71 THR A N 1
ATOM 571 C CA . THR A 1 71 ? -16.180 12.356 8.512 1.00 88.00 71 THR A CA 1
ATOM 572 C C . THR A 1 71 ? -15.404 12.106 7.220 1.00 88.00 71 THR A C 1
ATOM 574 O O . THR A 1 71 ? -15.542 12.871 6.267 1.00 88.00 71 THR A O 1
ATOM 577 N N . THR A 1 72 ? -14.563 11.069 7.187 1.00 87.25 72 THR A N 1
ATOM 578 C CA . THR A 1 72 ? -13.689 10.771 6.038 1.00 87.25 72 THR A CA 1
ATOM 579 C C . THR A 1 72 ? -14.217 9.641 5.154 1.00 87.25 72 THR A C 1
ATOM 581 O O . THR A 1 72 ? -13.758 9.502 4.024 1.00 87.25 72 THR A O 1
ATOM 584 N N . GLY A 1 73 ? -15.173 8.845 5.641 1.00 91.75 73 GLY A N 1
ATOM 585 C CA . GLY A 1 73 ? -15.656 7.631 4.980 1.00 91.75 73 GLY A CA 1
ATOM 586 C C . GLY A 1 73 ? -14.632 6.492 4.970 1.00 91.75 73 GLY A C 1
ATOM 587 O O . GLY A 1 73 ? -14.745 5.590 4.148 1.00 91.75 73 GLY A O 1
ATOM 588 N N . LEU A 1 74 ? -13.603 6.562 5.820 1.00 91.94 74 LEU A N 1
ATOM 589 C CA . LEU A 1 74 ? -12.534 5.569 5.881 1.00 91.94 74 LEU A CA 1
ATOM 590 C C . LEU A 1 74 ? -12.896 4.400 6.787 1.00 91.94 74 LEU A C 1
ATOM 592 O O . LEU A 1 74 ? -13.196 4.615 7.962 1.00 91.94 74 LEU A O 1
ATOM 596 N N . ASP A 1 75 ? -12.744 3.191 6.259 1.00 93.81 75 ASP A N 1
ATOM 597 C CA . ASP A 1 75 ? -12.823 1.950 7.024 1.00 93.81 75 ASP A CA 1
ATOM 598 C C . ASP A 1 75 ? -11.451 1.595 7.607 1.00 93.81 75 ASP A C 1
ATOM 600 O O . ASP A 1 75 ? -10.430 1.673 6.921 1.00 93.81 75 ASP A O 1
ATOM 604 N N . PHE A 1 76 ? -11.421 1.218 8.880 1.00 92.56 76 PHE A N 1
ATOM 605 C CA . PHE A 1 76 ? -10.218 0.864 9.624 1.00 92.56 76 PHE A CA 1
ATOM 606 C C . PHE A 1 76 ? -10.544 -0.159 10.721 1.00 92.56 76 PHE A C 1
ATOM 608 O O . PHE A 1 76 ? -11.708 -0.459 10.996 1.00 92.56 76 PHE A O 1
ATOM 615 N N . GLU A 1 77 ? -9.508 -0.704 11.349 1.00 92.50 77 GLU A N 1
ATOM 616 C CA . GLU A 1 77 ? -9.625 -1.759 12.349 1.00 92.50 77 GLU A CA 1
ATOM 617 C C . GLU A 1 77 ? -9.137 -1.300 13.726 1.00 92.50 77 GLU A C 1
ATOM 619 O O . GLU A 1 77 ? -8.176 -0.537 13.855 1.00 92.50 77 GLU A O 1
ATOM 624 N N . ILE A 1 78 ? -9.769 -1.832 14.774 1.00 91.88 78 ILE A N 1
ATOM 625 C CA . ILE A 1 78 ? -9.288 -1.729 16.157 1.00 91.88 78 ILE A CA 1
ATOM 626 C C . ILE A 1 78 ? -9.046 -3.132 16.691 1.00 91.88 78 ILE A C 1
ATOM 628 O O . ILE A 1 78 ? -9.945 -3.972 16.698 1.00 91.88 78 ILE A O 1
ATOM 632 N N . ILE A 1 79 ? -7.854 -3.369 17.221 1.00 88.94 79 ILE A N 1
ATOM 633 C CA . ILE A 1 79 ? -7.525 -4.559 17.993 1.00 88.94 79 ILE A CA 1
ATOM 634 C C . ILE A 1 79 ? -7.665 -4.222 19.475 1.00 88.94 79 ILE A C 1
ATOM 636 O O . ILE A 1 79 ? -6.965 -3.356 19.993 1.00 88.94 79 ILE A O 1
ATOM 640 N N . MET A 1 80 ? -8.530 -4.948 20.183 1.00 88.81 80 MET A N 1
ATOM 641 C CA . MET A 1 80 ? -8.673 -4.857 21.637 1.00 88.81 80 MET A CA 1
ATOM 642 C C . MET A 1 80 ? -8.476 -6.223 22.289 1.00 88.81 80 MET A C 1
ATOM 644 O O . MET A 1 80 ? -9.140 -7.199 21.958 1.00 88.81 80 MET A O 1
ATOM 648 N N . SER A 1 81 ? -7.613 -6.293 23.291 1.00 83.75 81 SER A N 1
ATOM 649 C CA . SER A 1 81 ? -7.448 -7.442 24.181 1.00 83.75 81 SER A CA 1
ATOM 650 C C . SER A 1 81 ? -7.363 -6.962 25.631 1.00 83.75 81 SER A C 1
ATOM 652 O O . SER A 1 81 ? -7.477 -5.771 25.921 1.00 83.75 81 SER A O 1
ATOM 654 N N . SER A 1 82 ? -7.152 -7.878 26.575 1.00 78.75 82 SER A N 1
ATOM 655 C CA . SER A 1 82 ? -6.886 -7.510 27.971 1.00 78.75 82 SER A CA 1
ATOM 656 C C . SER A 1 82 ? -5.556 -6.771 28.172 1.00 78.75 82 SER A C 1
ATOM 658 O O . SER A 1 82 ? -5.383 -6.134 29.209 1.00 78.75 82 SER A O 1
ATOM 660 N N . LEU A 1 83 ? -4.629 -6.866 27.214 1.00 78.38 83 LEU A N 1
ATOM 661 C CA . LEU A 1 83 ? -3.263 -6.344 27.325 1.00 78.38 83 LEU A CA 1
ATOM 662 C C . LEU A 1 83 ? -3.005 -5.132 26.427 1.00 78.38 83 LEU A C 1
ATOM 664 O O . LEU A 1 83 ? -2.134 -4.324 26.728 1.00 78.38 83 LEU A O 1
ATOM 668 N N . VAL A 1 84 ? -3.735 -5.029 25.319 1.00 81.62 84 VAL A N 1
ATOM 669 C CA . VAL A 1 84 ? -3.449 -4.095 24.229 1.00 81.62 84 VAL A CA 1
ATOM 670 C C . VAL A 1 84 ? -4.752 -3.538 23.678 1.00 81.62 84 VAL A C 1
ATOM 672 O O . VAL A 1 84 ? -5.721 -4.274 23.504 1.00 81.62 84 VAL A O 1
ATOM 675 N N . THR A 1 85 ? -4.763 -2.246 23.374 1.00 87.44 85 THR A N 1
ATOM 676 C CA . THR A 1 85 ? -5.750 -1.619 22.494 1.00 87.44 85 THR A CA 1
ATOM 677 C C . THR A 1 85 ? -4.989 -0.782 21.480 1.00 87.44 85 THR A C 1
ATOM 679 O O . THR A 1 85 ? -4.198 0.065 21.888 1.00 87.44 85 THR A O 1
ATOM 682 N N . SER A 1 86 ? -5.201 -1.046 20.197 1.00 88.12 86 SER A N 1
ATOM 683 C CA . SER A 1 86 ? -4.507 -0.381 19.098 1.00 88.12 86 SER A CA 1
ATOM 684 C C . SER A 1 86 ? -5.427 -0.267 17.888 1.00 88.12 86 SER A C 1
ATOM 686 O O . SER A 1 86 ? -6.277 -1.135 17.689 1.00 88.12 86 SER A O 1
ATOM 688 N N . ASP A 1 87 ? -5.269 0.779 17.084 1.00 90.69 87 ASP A N 1
ATOM 689 C CA . ASP A 1 87 ? -6.018 0.985 15.840 1.00 90.69 87 ASP A CA 1
ATOM 690 C C . ASP A 1 87 ? -5.100 1.464 14.709 1.00 90.69 87 ASP A C 1
ATOM 692 O O . ASP A 1 87 ? -4.036 2.026 14.968 1.00 90.69 87 ASP A O 1
ATOM 696 N N . ASN A 1 88 ? -5.513 1.264 13.458 1.00 89.25 88 ASN A N 1
ATOM 697 C CA . ASN A 1 88 ? -4.767 1.718 12.279 1.00 89.25 88 ASN A CA 1
ATOM 698 C C . ASN A 1 88 ? -5.364 2.958 11.596 1.00 89.25 88 ASN A C 1
ATOM 700 O O . ASN A 1 88 ? -4.986 3.245 10.457 1.00 89.25 88 ASN A O 1
ATOM 704 N N . TYR A 1 89 ? -6.253 3.723 12.242 1.00 90.12 89 TYR A N 1
ATOM 705 C CA . TYR A 1 89 ? -6.960 4.839 11.598 1.00 90.12 89 TYR A CA 1
ATOM 706 C C . TYR A 1 89 ? -6.000 5.851 10.964 1.00 90.12 89 TYR A C 1
ATOM 708 O O . TYR A 1 89 ? -6.166 6.234 9.804 1.00 90.12 89 TYR A O 1
ATOM 716 N N . TYR A 1 90 ? -4.967 6.273 11.700 1.00 87.25 90 TYR A N 1
ATOM 717 C CA . TYR A 1 90 ? -4.014 7.260 11.190 1.00 87.25 90 TYR A CA 1
ATOM 718 C C . TYR A 1 90 ? -3.184 6.728 10.019 1.00 87.25 90 TYR A C 1
ATOM 720 O O . TYR A 1 90 ? -2.971 7.457 9.051 1.00 87.25 90 TYR A O 1
ATOM 728 N N . VAL A 1 91 ? -2.778 5.458 10.052 1.00 87.75 91 VAL A N 1
ATOM 729 C CA . VAL A 1 91 ? -2.038 4.842 8.942 1.00 87.75 91 VAL A CA 1
ATOM 730 C C . VAL A 1 91 ? -2.920 4.677 7.715 1.00 87.75 91 VAL A C 1
ATOM 7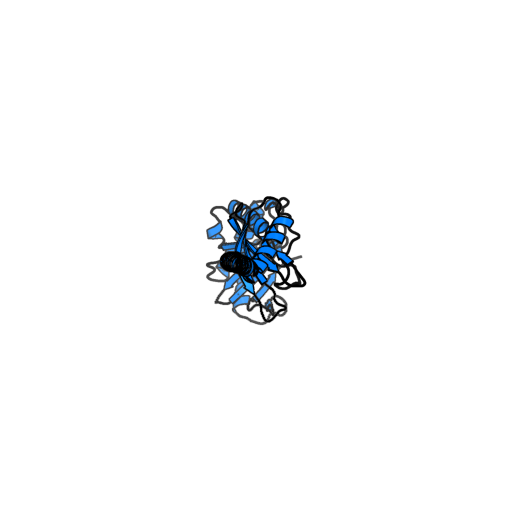32 O O . VAL A 1 91 ? -2.493 5.020 6.615 1.00 87.75 91 VAL A O 1
ATOM 735 N N . VAL A 1 92 ? -4.159 4.208 7.885 1.00 89.50 92 VAL A N 1
ATOM 736 C CA . VAL A 1 92 ? -5.148 4.116 6.799 1.00 89.50 92 VAL A CA 1
ATOM 737 C C . VAL A 1 92 ? -5.357 5.484 6.160 1.00 89.50 92 VAL A C 1
ATOM 739 O O . VAL A 1 92 ? -5.285 5.614 4.938 1.00 89.50 92 VAL A O 1
ATOM 742 N N . HIS A 1 93 ? -5.540 6.519 6.975 1.00 89.62 93 HIS A N 1
ATOM 743 C CA . HIS A 1 93 ? -5.755 7.873 6.490 1.00 89.62 93 HIS A CA 1
ATOM 744 C C . HIS A 1 93 ? -4.522 8.442 5.770 1.00 89.62 93 HIS A C 1
ATOM 746 O O . HIS A 1 93 ? -4.653 9.003 4.680 1.00 89.62 93 HIS A O 1
ATOM 752 N N . ALA A 1 94 ? -3.319 8.255 6.318 1.00 88.75 94 ALA A N 1
ATOM 753 C CA . ALA A 1 94 ? -2.079 8.682 5.672 1.00 88.75 94 ALA A CA 1
ATOM 754 C C . ALA A 1 94 ? -1.844 7.947 4.343 1.00 88.75 94 ALA A C 1
ATOM 756 O O . ALA A 1 94 ? -1.527 8.585 3.338 1.00 88.75 94 ALA A O 1
ATOM 757 N N . ASN A 1 95 ? -2.068 6.630 4.314 1.00 90.38 95 ASN A N 1
ATOM 758 C CA . ASN A 1 95 ? -1.975 5.824 3.100 1.00 90.38 95 ASN A CA 1
ATOM 759 C C . ASN A 1 95 ? -2.978 6.282 2.040 1.00 90.38 95 ASN A C 1
ATOM 761 O O . ASN A 1 95 ? -2.583 6.449 0.892 1.00 90.38 95 ASN A O 1
ATOM 765 N N . GLN A 1 96 ? -4.239 6.544 2.400 1.00 91.38 96 GLN A N 1
ATOM 766 C CA . GLN A 1 96 ? -5.233 7.042 1.445 1.00 91.38 96 GLN A CA 1
ATOM 767 C C . GLN A 1 96 ? -4.826 8.406 0.874 1.00 91.38 96 GLN A C 1
ATOM 769 O O . GLN A 1 96 ? -4.877 8.607 -0.340 1.00 91.38 96 GLN A O 1
ATOM 774 N N . LYS A 1 97 ? -4.397 9.338 1.732 1.00 91.00 97 LYS A N 1
ATOM 775 C CA . LYS A 1 97 ? -3.962 10.675 1.312 1.00 91.00 97 LYS A CA 1
ATOM 776 C C . LYS A 1 97 ? -2.789 10.595 0.331 1.00 91.00 97 LYS A C 1
ATOM 778 O O . LYS A 1 97 ? -2.878 11.135 -0.768 1.00 91.00 97 LYS A O 1
ATOM 783 N N . LEU A 1 98 ? -1.719 9.891 0.703 1.00 92.31 98 LEU A N 1
ATOM 784 C CA . LEU A 1 98 ? -0.516 9.771 -0.125 1.00 92.31 98 LEU A CA 1
ATOM 785 C C . LEU A 1 98 ? -0.772 8.987 -1.409 1.00 92.31 98 LEU A C 1
ATOM 787 O O . LEU A 1 98 ? -0.263 9.362 -2.460 1.00 92.31 98 LEU A O 1
ATOM 791 N N . ARG A 1 99 ? -1.595 7.936 -1.356 1.00 92.88 99 ARG A N 1
ATOM 792 C CA . ARG A 1 99 ? -2.024 7.192 -2.543 1.00 92.88 99 ARG A CA 1
ATOM 793 C C . ARG A 1 99 ? -2.737 8.095 -3.537 1.00 92.88 99 ARG A C 1
ATOM 795 O O . ARG A 1 99 ? -2.415 8.037 -4.718 1.00 92.88 99 ARG A O 1
ATOM 802 N N . ASN A 1 100 ? -3.660 8.937 -3.073 1.00 92.19 100 ASN A N 1
ATOM 803 C CA . ASN A 1 100 ? -4.348 9.890 -3.941 1.00 92.19 100 ASN A CA 1
ATOM 804 C C . ASN A 1 100 ? -3.353 10.875 -4.573 1.00 92.19 100 ASN A C 1
ATOM 806 O O . ASN A 1 100 ? -3.373 11.050 -5.786 1.00 92.19 100 ASN A O 1
ATOM 810 N N . GLU A 1 101 ? -2.427 11.437 -3.789 1.00 93.19 101 GLU A N 1
ATOM 811 C CA . GLU A 1 101 ? -1.383 12.331 -4.315 1.00 93.19 101 GLU A CA 1
ATOM 812 C C . GLU A 1 101 ? -0.480 11.633 -5.351 1.00 93.19 101 GLU A C 1
ATOM 814 O O . GLU A 1 101 ? -0.181 12.199 -6.403 1.00 93.19 101 GLU A O 1
ATOM 819 N N . LEU A 1 102 ? -0.066 10.389 -5.095 1.00 93.56 102 LEU A N 1
ATOM 820 C CA . LEU A 1 102 ? 0.749 9.597 -6.018 1.00 93.56 102 LEU A CA 1
ATOM 821 C C . LEU A 1 102 ? -0.030 9.234 -7.292 1.00 93.56 102 LEU A C 1
ATOM 823 O O . LEU A 1 102 ? 0.517 9.313 -8.393 1.00 93.56 102 LEU A O 1
ATOM 827 N N . PHE A 1 103 ? -1.309 8.879 -7.178 1.00 93.19 103 PHE A N 1
ATOM 828 C CA . PHE A 1 103 ? -2.171 8.637 -8.335 1.00 93.19 103 PHE A CA 1
ATOM 829 C C . PHE A 1 103 ? -2.370 9.900 -9.171 1.00 93.19 103 PHE A C 1
ATOM 831 O O . PHE A 1 103 ? -2.292 9.823 -10.397 1.00 93.19 103 PHE A O 1
ATOM 838 N N . ASP A 1 104 ? -2.531 11.061 -8.540 1.00 91.94 104 ASP A N 1
ATOM 839 C CA . ASP A 1 104 ? -2.602 12.345 -9.239 1.00 91.94 104 ASP A CA 1
ATOM 840 C C . ASP A 1 104 ? -1.288 12.658 -9.975 1.00 91.94 104 ASP A C 1
ATOM 842 O O . ASP A 1 104 ? -1.307 13.147 -11.108 1.00 91.94 104 ASP A O 1
ATOM 846 N N . MET A 1 105 ? -0.135 12.326 -9.378 1.00 91.19 105 MET A N 1
ATOM 847 C CA . MET A 1 105 ? 1.175 12.458 -10.029 1.00 91.19 105 MET A CA 1
ATOM 848 C C . MET A 1 105 ? 1.315 11.565 -11.269 1.00 91.19 105 MET A C 1
ATOM 850 O O . MET A 1 105 ? 1.894 12.009 -12.267 1.00 91.19 105 MET A O 1
ATOM 854 N N . MET A 1 106 ? 0.798 10.334 -11.211 1.00 90.62 106 MET A N 1
ATOM 855 C CA . MET A 1 106 ? 0.820 9.374 -12.323 1.00 90.62 106 MET A CA 1
ATOM 856 C C . MET A 1 106 ? -0.193 9.726 -13.416 1.00 90.62 106 MET A C 1
ATOM 858 O O . MET A 1 106 ? 0.060 9.483 -14.599 1.00 90.62 106 MET A O 1
ATOM 862 N N . GLY A 1 107 ? -1.329 10.314 -13.042 1.00 88.62 107 GLY A N 1
ATOM 863 C CA . GLY A 1 107 ? -2.390 10.704 -13.960 1.00 88.62 107 GLY A CA 1
ATOM 864 C C . GLY A 1 107 ? -2.831 9.553 -14.870 1.00 88.62 107 GLY A C 1
ATOM 865 O O . GLY A 1 107 ? -3.010 8.416 -14.436 1.00 88.62 107 GLY A O 1
ATOM 866 N N . ALA A 1 108 ? -2.981 9.845 -16.165 1.00 82.38 108 ALA A N 1
ATOM 867 C CA . ALA A 1 108 ? -3.419 8.867 -17.164 1.00 82.38 108 ALA A CA 1
ATOM 868 C C . ALA A 1 108 ? -2.417 7.721 -17.403 1.00 82.38 108 ALA A C 1
ATOM 870 O O . ALA A 1 108 ? -2.795 6.690 -17.952 1.00 82.38 108 ALA A O 1
ATOM 871 N N . SER A 1 109 ? -1.158 7.866 -16.979 1.00 82.88 109 SER A N 1
ATOM 872 C CA . SER A 1 109 ? -0.154 6.811 -17.133 1.00 82.88 109 SER A CA 1
ATOM 873 C C . SER A 1 109 ? -0.389 5.628 -16.196 1.00 82.88 109 SER A C 1
ATOM 875 O O . SER A 1 109 ? 0.238 4.595 -16.392 1.00 82.88 109 SER A O 1
ATOM 877 N N . ARG A 1 110 ? -1.292 5.740 -15.208 1.00 77.31 110 ARG A N 1
ATOM 878 C CA . ARG A 1 110 ? -1.552 4.690 -14.211 1.00 77.31 110 ARG A CA 1
ATOM 879 C C . ARG A 1 110 ? -1.895 3.331 -14.834 1.00 77.31 110 ARG A C 1
ATOM 881 O O . ARG A 1 110 ? -1.386 2.313 -14.379 1.00 77.31 110 ARG A O 1
ATOM 888 N N . GLU A 1 111 ? -2.725 3.317 -15.876 1.00 72.75 111 GLU A N 1
ATOM 889 C CA . GLU A 1 111 ? -3.082 2.075 -16.578 1.00 72.75 111 GLU A CA 1
ATOM 890 C C . GLU A 1 111 ? -1.885 1.479 -17.328 1.00 72.75 111 GLU A C 1
ATOM 892 O O . GLU A 1 111 ? -1.731 0.264 -17.372 1.00 72.75 111 GLU A O 1
ATOM 897 N N . LEU A 1 112 ? -1.007 2.331 -17.867 1.00 76.69 112 LEU A N 1
ATOM 898 C CA . LEU A 1 112 ? 0.195 1.908 -18.592 1.00 76.69 112 LEU A CA 1
ATOM 899 C C . LEU A 1 112 ? 1.265 1.319 -17.667 1.00 76.69 112 LEU A C 1
ATOM 901 O O . LEU A 1 112 ? 2.060 0.502 -18.107 1.00 76.69 112 LEU A O 1
ATOM 905 N N . ILE A 1 113 ? 1.286 1.735 -16.400 1.00 84.81 113 ILE A N 1
ATOM 906 C CA . ILE A 1 113 ? 2.239 1.251 -15.389 1.00 84.81 113 ILE A CA 1
ATOM 907 C C . ILE A 1 113 ? 1.647 0.178 -14.477 1.00 84.81 113 ILE A C 1
ATOM 909 O O . ILE A 1 113 ? 2.267 -0.190 -13.483 1.00 84.81 113 ILE A O 1
ATOM 913 N N . CYS A 1 114 ? 0.454 -0.327 -14.805 1.00 92.06 114 CYS A N 1
ATOM 914 C CA . CYS A 1 114 ? -0.107 -1.533 -14.198 1.00 92.06 114 CYS A CA 1
ATOM 915 C C . CYS A 1 114 ? -0.438 -1.389 -12.700 1.00 92.06 114 CYS A C 1
ATOM 917 O O . CYS A 1 114 ? -0.632 -2.393 -12.022 1.00 92.06 114 CYS A O 1
ATOM 919 N N . VAL A 1 115 ? -0.508 -0.164 -12.162 1.00 93.56 115 VAL A N 1
ATOM 920 C CA . VAL A 1 115 ? -0.698 0.080 -10.722 1.00 93.56 115 VAL A CA 1
ATOM 921 C C . VAL A 1 115 ? -2.174 -0.019 -10.328 1.00 93.56 115 VAL A C 1
ATOM 923 O O . VAL A 1 115 ? -3.012 0.798 -10.736 1.00 93.56 115 VAL A O 1
ATOM 926 N N . ASP A 1 116 ? -2.468 -0.986 -9.461 1.00 93.38 116 ASP A N 1
ATOM 927 C CA . ASP A 1 116 ? -3.774 -1.184 -8.823 1.00 93.38 116 ASP A CA 1
ATOM 928 C C . ASP A 1 116 ? -3.880 -0.393 -7.521 1.00 93.38 116 ASP A C 1
ATOM 930 O O . ASP A 1 116 ? -4.801 0.408 -7.350 1.00 93.38 116 ASP A O 1
ATOM 934 N N . ASP A 1 117 ? -2.900 -0.584 -6.631 1.00 93.44 117 ASP A N 1
ATOM 935 C CA . ASP A 1 117 ? -2.895 0.020 -5.303 1.00 93.44 117 ASP A CA 1
ATOM 936 C C . ASP A 1 117 ? -1.494 0.427 -4.827 1.00 93.44 117 ASP A C 1
ATOM 938 O O . ASP A 1 117 ? -0.483 -0.146 -5.240 1.00 93.44 117 ASP A O 1
ATOM 942 N N . ILE A 1 118 ? -1.444 1.418 -3.933 1.00 93.19 118 ILE A N 1
ATOM 943 C CA . ILE A 1 118 ? -0.218 1.874 -3.269 1.00 93.19 118 ILE A CA 1
ATOM 944 C C . ILE A 1 118 ? -0.460 2.001 -1.768 1.00 93.19 118 ILE A C 1
ATOM 946 O O . ILE A 1 118 ? -1.414 2.639 -1.307 1.00 93.19 118 ILE A O 1
ATOM 950 N N . GLN A 1 119 ? 0.465 1.436 -1.006 1.00 91.94 119 GLN A N 1
ATOM 951 C CA . GLN A 1 119 ? 0.547 1.542 0.438 1.00 91.94 119 GLN A CA 1
ATOM 952 C C . GLN A 1 119 ? 1.926 2.101 0.800 1.00 91.94 119 GLN A C 1
ATOM 954 O O . GLN A 1 119 ? 2.950 1.446 0.612 1.00 91.94 119 GLN A O 1
ATOM 959 N N . CYS A 1 120 ? 1.963 3.331 1.306 1.00 90.25 120 CYS A N 1
ATOM 960 C CA . CYS A 1 120 ? 3.209 3.999 1.681 1.00 90.25 120 CYS A CA 1
ATOM 961 C C . CYS A 1 120 ? 3.754 3.468 3.012 1.00 90.25 120 CYS A C 1
ATOM 963 O O . CYS A 1 120 ? 4.953 3.229 3.122 1.00 90.25 120 CYS A O 1
ATOM 965 N N . PHE A 1 121 ? 2.871 3.218 3.979 1.00 86.94 121 PHE A N 1
ATOM 966 C CA . PHE A 1 121 ? 3.198 2.747 5.323 1.00 86.94 121 PHE A CA 1
ATOM 967 C C . PHE A 1 121 ? 2.593 1.374 5.602 1.00 86.94 121 PHE A C 1
ATOM 969 O O . PHE A 1 121 ? 1.431 1.126 5.269 1.00 86.94 121 PHE A O 1
ATOM 976 N N . ASP A 1 122 ? 3.352 0.508 6.270 1.00 83.81 122 ASP A N 1
ATOM 977 C CA . ASP A 1 122 ? 2.814 -0.737 6.819 1.00 83.81 122 ASP A CA 1
ATOM 978 C C . ASP A 1 122 ? 1.736 -0.434 7.875 1.00 83.81 122 ASP A C 1
ATOM 980 O O . ASP A 1 122 ? 1.882 0.498 8.670 1.00 83.81 122 ASP A O 1
ATOM 984 N N . TYR A 1 123 ? 0.653 -1.212 7.868 1.00 81.25 123 TYR A N 1
ATOM 985 C CA . TYR A 1 123 ? -0.418 -1.100 8.855 1.00 81.25 123 TYR A CA 1
ATOM 986 C C . TYR A 1 123 ? 0.028 -1.586 10.227 1.00 81.25 123 TYR A C 1
ATOM 988 O O . TYR A 1 123 ? -0.450 -1.060 11.232 1.00 81.25 123 TYR A O 1
ATOM 996 N N . TYR A 1 124 ? 0.927 -2.566 10.281 1.00 78.62 124 TYR A N 1
ATOM 997 C CA . TYR A 1 124 ? 1.363 -3.182 11.526 1.00 78.62 124 TYR A CA 1
ATOM 998 C C . TYR A 1 124 ? 2.721 -2.652 11.971 1.00 78.62 124 TYR A C 1
ATOM 1000 O O . TYR A 1 124 ? 3.564 -2.258 11.165 1.00 78.62 124 TYR A O 1
ATOM 1008 N N . LEU A 1 125 ? 2.936 -2.638 13.285 1.00 73.19 125 LEU A N 1
ATOM 1009 C CA . LEU A 1 125 ? 4.249 -2.343 13.840 1.00 73.19 125 LEU A CA 1
ATOM 1010 C C . LEU A 1 125 ? 5.196 -3.510 13.528 1.00 73.19 125 LEU A C 1
ATOM 1012 O O . LEU A 1 125 ? 4.839 -4.673 13.755 1.00 73.19 125 LEU A O 1
ATOM 1016 N N . SER A 1 126 ? 6.409 -3.202 13.063 1.00 65.44 126 SER A N 1
ATOM 1017 C CA . SER A 1 126 ? 7.467 -4.193 12.837 1.00 65.44 126 SER A CA 1
ATOM 1018 C C . SER A 1 126 ? 7.632 -5.107 14.057 1.00 65.44 126 SER A C 1
ATOM 1020 O O . SER A 1 126 ? 7.577 -4.645 15.195 1.00 65.44 126 SER A O 1
ATOM 1022 N N . ASP A 1 127 ? 7.804 -6.408 13.823 1.00 61.22 127 ASP A N 1
ATOM 1023 C CA . ASP A 1 127 ? 7.976 -7.450 14.851 1.00 61.22 127 ASP A CA 1
ATOM 1024 C C . ASP A 1 127 ? 6.766 -7.705 15.776 1.00 61.22 127 ASP A C 1
ATOM 1026 O O . ASP A 1 127 ? 6.837 -8.554 16.668 1.00 61.22 127 ASP A O 1
ATOM 1030 N N . SER A 1 128 ? 5.628 -7.032 15.563 1.00 57.12 128 SER A N 1
ATOM 1031 C CA . SER A 1 128 ? 4.406 -7.253 16.355 1.00 57.12 128 SER A CA 1
ATOM 1032 C C . SER A 1 128 ? 3.445 -8.293 15.761 1.00 57.12 128 SER A C 1
ATOM 1034 O O . SER A 1 128 ? 2.448 -8.655 16.394 1.00 57.12 128 SER A O 1
ATOM 1036 N N . GLY A 1 129 ? 3.724 -8.775 14.545 1.00 63.62 129 GLY A N 1
ATOM 1037 C CA . GLY A 1 129 ? 2.773 -9.558 13.756 1.00 63.62 129 GLY A CA 1
ATOM 1038 C C . GLY A 1 129 ? 1.477 -8.773 13.518 1.00 63.62 129 GLY A C 1
ATOM 1039 O O . GLY A 1 129 ? 1.498 -7.564 13.334 1.00 63.62 129 GLY A O 1
ATOM 1040 N N . THR A 1 130 ? 0.323 -9.440 13.582 1.00 61.81 130 THR A N 1
ATOM 1041 C CA . THR A 1 130 ? -0.999 -8.810 13.382 1.00 61.81 130 THR A CA 1
ATOM 1042 C C . THR A 1 130 ? -1.642 -8.324 14.692 1.00 61.81 130 THR A C 1
ATOM 1044 O O . THR A 1 130 ? -2.866 -8.408 14.855 1.00 61.81 130 THR A O 1
ATOM 1047 N N . TYR A 1 131 ? -0.843 -7.950 15.699 1.00 59.69 131 TYR A N 1
ATOM 1048 C CA . TYR A 1 131 ? -1.335 -7.646 17.056 1.00 59.69 131 TYR A CA 1
ATOM 1049 C C . TYR A 1 131 ? -1.254 -6.173 17.448 1.00 59.69 131 TYR A C 1
ATOM 1051 O O . TYR A 1 131 ? -2.016 -5.763 18.325 1.00 59.69 131 TYR A O 1
ATOM 1059 N N . LEU A 1 132 ? -0.371 -5.395 16.823 1.00 72.00 132 LEU A N 1
ATOM 1060 C CA . LEU A 1 132 ? -0.253 -3.958 17.047 1.00 72.00 132 LEU A CA 1
ATOM 1061 C C . LEU A 1 132 ? -0.215 -3.240 15.710 1.00 72.00 132 LEU A C 1
ATOM 1063 O O . LEU A 1 132 ? 0.553 -3.604 14.818 1.00 72.00 132 LEU A O 1
ATOM 1067 N N . PHE A 1 133 ? -1.033 -2.207 15.588 1.00 78.00 133 PHE A N 1
ATOM 1068 C CA . PHE A 1 133 ? -0.952 -1.326 14.444 1.00 78.00 133 PHE A CA 1
ATOM 1069 C C . PHE A 1 133 ? 0.172 -0.314 14.640 1.00 78.00 133 PHE A C 1
ATOM 1071 O O . PHE A 1 133 ? 0.581 -0.002 15.761 1.00 78.00 133 PHE A O 1
ATOM 1078 N N . ASN A 1 134 ? 0.701 0.174 13.528 1.00 69.75 134 ASN A N 1
ATOM 1079 C CA . ASN A 1 134 ? 1.629 1.286 13.533 1.00 69.75 134 ASN A CA 1
ATOM 1080 C C . ASN A 1 134 ? 0.837 2.561 13.871 1.00 69.75 134 ASN A C 1
ATOM 1082 O O . ASN A 1 134 ? -0.097 2.919 13.165 1.00 69.75 134 ASN A O 1
ATOM 1086 N N . GLU A 1 135 ? 1.157 3.223 14.980 1.00 67.88 135 GLU A N 1
ATOM 1087 C CA . GLU A 1 135 ? 0.434 4.422 15.438 1.00 67.88 135 GLU A CA 1
ATOM 1088 C C . GLU A 1 135 ? 1.271 5.704 15.320 1.00 67.88 135 GLU A C 1
ATOM 1090 O O . GLU A 1 135 ? 0.754 6.798 15.544 1.00 67.88 135 GLU A O 1
ATOM 1095 N N . ASP A 1 136 ? 2.535 5.590 14.901 1.00 66.19 136 ASP A N 1
ATOM 1096 C CA . ASP A 1 136 ? 3.506 6.693 14.859 1.00 66.19 136 ASP A CA 1
ATOM 1097 C C . ASP A 1 136 ? 3.414 7.539 13.570 1.00 66.19 136 ASP A C 1
ATOM 1099 O O . ASP A 1 136 ? 4.321 8.305 13.241 1.00 66.19 136 ASP A O 1
ATOM 1103 N N . VAL A 1 137 ? 2.314 7.426 12.819 1.00 65.12 137 VAL A N 1
ATOM 1104 C CA . VAL A 1 137 ? 2.113 8.141 11.551 1.00 65.12 137 VAL A CA 1
ATOM 1105 C C . VAL A 1 137 ? 1.231 9.372 11.763 1.00 65.12 137 VAL A C 1
ATOM 1107 O O . VAL A 1 137 ? 0.013 9.280 11.900 1.00 65.12 137 VAL A O 1
ATOM 1110 N N . GLU A 1 138 ? 1.832 10.562 11.745 1.00 61.91 138 GLU A N 1
ATOM 1111 C CA . GLU A 1 138 ? 1.100 11.829 11.840 1.00 61.91 138 GLU A CA 1
ATOM 1112 C C . GLU A 1 138 ? 0.594 12.288 10.453 1.00 61.91 138 GLU A C 1
ATOM 1114 O O . GLU A 1 138 ? 1.346 12.781 9.621 1.00 61.91 138 GLU A O 1
ATOM 1119 N N . VAL A 1 139 ? -0.709 12.153 10.179 1.00 59.19 139 VAL A N 1
ATOM 1120 C CA . VAL A 1 139 ? -1.316 12.354 8.836 1.00 59.19 139 VAL A CA 1
ATOM 1121 C C . VAL A 1 139 ? -1.033 13.731 8.203 1.00 59.19 139 VAL A C 1
ATOM 1123 O O . VAL A 1 139 ? -0.964 13.876 6.976 1.00 59.19 139 VAL A O 1
ATOM 1126 N N . THR A 1 140 ? -0.885 14.774 9.020 1.00 57.09 140 THR A N 1
ATOM 1127 C CA . THR A 1 140 ? -0.683 16.150 8.543 1.00 57.09 140 THR A CA 1
ATOM 1128 C C . THR A 1 140 ? 0.747 16.454 8.108 1.00 57.09 140 THR A C 1
ATOM 1130 O O . THR A 1 140 ? 0.947 17.478 7.459 1.00 57.09 140 THR A O 1
ATOM 1133 N N . SER A 1 141 ? 1.724 15.602 8.430 1.00 62.62 141 SER A N 1
ATOM 1134 C CA . SER A 1 141 ? 3.141 15.880 8.163 1.00 62.62 141 SER A CA 1
ATOM 1135 C C . SER A 1 141 ? 3.652 15.323 6.831 1.00 62.62 141 SER A C 1
ATOM 1137 O O . SER A 1 141 ? 4.692 15.774 6.361 1.00 62.62 141 SER A O 1
ATOM 1139 N N . TYR A 1 142 ? 2.924 14.403 6.187 1.00 68.62 142 TYR A N 1
ATOM 1140 C CA . TYR A 1 142 ? 3.402 13.738 4.973 1.00 68.62 142 TYR A CA 1
ATOM 1141 C C . TYR A 1 142 ? 2.850 14.355 3.685 1.00 68.62 142 TYR A C 1
ATOM 1143 O O . TYR A 1 142 ? 1.637 14.552 3.540 1.00 68.62 142 TYR A O 1
ATOM 1151 N N . MET A 1 143 ? 3.761 14.606 2.744 1.00 82.12 143 MET A N 1
ATOM 1152 C CA . MET A 1 143 ? 3.492 14.948 1.347 1.00 82.12 143 MET A CA 1
ATOM 1153 C C . MET A 1 143 ? 4.160 13.901 0.456 1.00 82.12 143 MET A C 1
ATOM 1155 O O . MET A 1 143 ? 5.277 13.470 0.748 1.00 82.12 143 MET A O 1
ATOM 1159 N N . ALA A 1 144 ? 3.523 13.518 -0.652 1.00 83.75 144 ALA A N 1
ATOM 1160 C CA . ALA A 1 144 ? 4.087 12.522 -1.566 1.00 83.75 144 ALA A CA 1
ATOM 1161 C C . ALA A 1 144 ? 5.453 12.946 -2.139 1.00 83.75 144 ALA A C 1
ATOM 1163 O O . ALA A 1 144 ? 6.299 12.099 -2.411 1.00 83.75 144 ALA A O 1
ATOM 1164 N N . ALA A 1 145 ? 5.690 14.257 -2.259 1.00 85.25 145 ALA A N 1
ATOM 1165 C CA . ALA A 1 145 ? 6.961 14.830 -2.700 1.00 85.25 145 ALA A CA 1
ATOM 1166 C C . ALA A 1 145 ? 8.153 14.481 -1.783 1.00 85.25 145 ALA A C 1
ATOM 1168 O O . ALA A 1 145 ? 9.284 14.407 -2.258 1.00 85.25 145 ALA A O 1
ATOM 1169 N N . ASP A 1 146 ? 7.899 14.250 -0.493 1.00 86.94 146 ASP A N 1
ATOM 1170 C CA . ASP A 1 146 ? 8.931 13.998 0.519 1.00 86.94 146 ASP A CA 1
ATOM 1171 C C . ASP A 1 146 ? 9.138 12.500 0.794 1.00 86.94 146 ASP A C 1
ATOM 1173 O O . ASP A 1 146 ? 9.943 12.122 1.650 1.00 86.94 146 ASP A O 1
ATOM 1177 N N . LEU A 1 147 ? 8.419 11.625 0.081 1.00 88.56 147 LEU A N 1
ATOM 1178 C CA . LEU A 1 147 ? 8.524 10.185 0.276 1.00 88.56 147 LEU A CA 1
ATOM 1179 C C . LEU A 1 147 ? 9.905 9.665 -0.120 1.00 88.56 147 LEU A C 1
ATOM 1181 O O . LEU A 1 147 ? 10.399 9.896 -1.225 1.00 88.56 147 LEU A O 1
ATOM 1185 N N . LYS A 1 148 ? 10.491 8.897 0.799 1.00 90.44 148 LYS A N 1
ATOM 1186 C CA . LYS A 1 148 ? 11.711 8.112 0.582 1.00 90.44 148 LYS A CA 1
ATOM 1187 C C . LYS A 1 148 ? 11.444 6.628 0.461 1.00 90.44 148 LYS A C 1
ATOM 1189 O O . LYS A 1 148 ? 12.199 5.930 -0.208 1.00 90.44 148 LYS A O 1
ATOM 1194 N N . GLU A 1 149 ? 10.356 6.159 1.053 1.00 91.69 149 GLU A N 1
ATOM 1195 C CA . GLU A 1 149 ? 10.008 4.750 1.046 1.00 91.69 149 GLU A CA 1
ATOM 1196 C C . GLU A 1 149 ? 8.541 4.552 0.681 1.00 91.69 149 GLU A C 1
ATOM 1198 O O . GLU A 1 149 ? 7.675 5.333 1.079 1.00 91.69 149 GLU A O 1
ATOM 1203 N N . ILE A 1 150 ? 8.267 3.490 -0.073 1.00 92.31 150 ILE A N 1
ATOM 1204 C CA . ILE A 1 150 ? 6.915 2.982 -0.296 1.00 92.31 150 ILE A CA 1
ATOM 1205 C C . ILE A 1 150 ? 6.892 1.519 0.136 1.00 92.31 150 ILE A C 1
ATOM 1207 O O . ILE A 1 150 ? 7.592 0.683 -0.442 1.00 92.31 150 ILE A O 1
ATOM 1211 N N . HIS A 1 151 ? 6.073 1.212 1.143 1.00 90.38 151 HIS A N 1
ATOM 1212 C CA . HIS A 1 151 ? 5.953 -0.140 1.678 1.00 90.38 151 HIS A CA 1
ATOM 1213 C C . HIS A 1 151 ? 5.517 -1.154 0.612 1.00 90.38 151 HIS A C 1
ATOM 1215 O O . HIS A 1 151 ? 6.125 -2.220 0.516 1.00 90.38 151 HIS A O 1
ATOM 1221 N N . ARG A 1 152 ? 4.491 -0.834 -0.187 1.00 92.62 152 ARG A N 1
ATOM 1222 C CA . ARG A 1 152 ? 3.935 -1.735 -1.204 1.00 92.62 152 ARG A CA 1
ATOM 1223 C C . ARG A 1 152 ? 3.342 -0.984 -2.395 1.00 92.62 152 ARG A C 1
ATOM 1225 O O . ARG A 1 152 ? 2.544 -0.066 -2.222 1.00 92.62 152 ARG A O 1
ATOM 1232 N N . VAL A 1 153 ? 3.656 -1.443 -3.600 1.00 95.88 153 VAL A N 1
ATOM 1233 C CA . VAL A 1 153 ? 2.992 -1.073 -4.856 1.00 95.88 153 VAL A CA 1
ATOM 1234 C C . VAL A 1 153 ? 2.441 -2.345 -5.476 1.00 95.88 153 VAL A C 1
ATOM 1236 O O . VAL A 1 153 ? 3.207 -3.232 -5.844 1.00 95.88 153 VAL A O 1
ATOM 1239 N N . LYS A 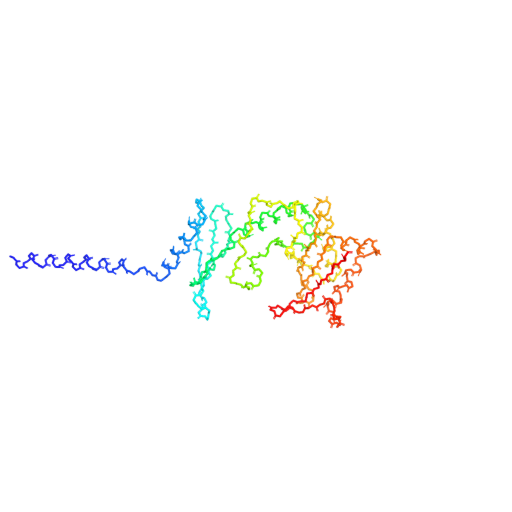1 154 ? 1.121 -2.458 -5.580 1.00 94.88 154 LYS A N 1
ATOM 1240 C CA . LYS A 1 154 ? 0.472 -3.623 -6.174 1.00 94.88 154 LYS A CA 1
ATOM 1241 C C . LYS A 1 154 ? 0.303 -3.408 -7.672 1.00 94.88 154 LYS A C 1
ATOM 1243 O O . LYS A 1 154 ? -0.404 -2.484 -8.085 1.00 94.88 154 LYS A O 1
ATOM 1248 N N . LEU A 1 155 ? 0.922 -4.276 -8.464 1.00 95.31 155 LEU A N 1
ATOM 1249 C CA . LEU A 1 155 ? 0.762 -4.308 -9.911 1.00 95.31 155 LEU A CA 1
ATOM 1250 C C . LEU A 1 155 ? -0.221 -5.414 -10.311 1.00 95.31 155 LEU A C 1
ATOM 1252 O O . LEU A 1 155 ? -0.239 -6.497 -9.721 1.00 95.31 155 LEU A O 1
ATOM 1256 N N . VAL A 1 156 ? -1.048 -5.144 -11.316 1.00 93.44 156 VAL A N 1
ATOM 1257 C CA . VAL A 1 156 ? -2.064 -6.071 -11.837 1.00 93.44 156 VAL A CA 1
ATOM 1258 C C . VAL A 1 156 ? -2.009 -6.145 -13.354 1.00 93.44 156 VAL A C 1
ATOM 1260 O O . VAL A 1 156 ? -1.547 -5.224 -14.019 1.00 93.44 156 VAL A O 1
ATOM 1263 N N . GLY A 1 157 ? -2.517 -7.245 -13.912 1.00 90.12 157 GLY A N 1
ATOM 1264 C CA . GLY A 1 157 ? -2.531 -7.444 -15.362 1.00 90.12 157 GLY A CA 1
ATOM 1265 C C . GLY A 1 157 ? -1.156 -7.743 -15.962 1.00 90.12 157 GLY A C 1
ATOM 1266 O O . GLY A 1 157 ? -1.013 -7.657 -17.178 1.00 90.12 157 GLY A O 1
ATOM 1267 N N . ILE A 1 158 ? -0.182 -8.104 -15.121 1.00 92.25 158 ILE A N 1
ATOM 1268 C CA . ILE A 1 158 ? 1.134 -8.591 -15.533 1.00 92.25 158 ILE A CA 1
ATOM 1269 C C . ILE A 1 158 ? 0.960 -9.930 -16.248 1.00 92.25 158 ILE A C 1
ATOM 1271 O O . ILE A 1 158 ? 0.351 -10.847 -15.693 1.00 92.25 158 ILE A O 1
ATOM 1275 N N . LYS A 1 159 ? 1.447 -10.023 -17.487 1.00 89.88 159 LYS A N 1
ATOM 1276 C CA . LYS A 1 159 ? 1.337 -11.240 -18.307 1.00 89.88 159 LYS A CA 1
ATOM 1277 C C . LYS A 1 159 ? 2.622 -12.046 -18.347 1.00 89.88 159 LYS A C 1
ATOM 1279 O O . LYS A 1 159 ? 2.551 -13.259 -18.492 1.00 89.88 159 LYS A O 1
ATOM 1284 N N . ASP A 1 160 ? 3.754 -11.362 -18.264 1.00 89.88 160 ASP A N 1
ATOM 1285 C CA . ASP A 1 160 ? 5.087 -11.936 -18.351 1.00 89.88 160 ASP A CA 1
ATOM 1286 C C . ASP A 1 160 ? 6.106 -11.034 -17.629 1.00 89.88 160 ASP A C 1
ATOM 1288 O O . ASP A 1 160 ? 5.792 -9.929 -17.159 1.00 89.88 160 ASP A O 1
ATOM 1292 N N . ALA A 1 161 ? 7.336 -11.534 -17.515 1.00 89.81 161 ALA A N 1
ATOM 1293 C CA . ALA A 1 161 ? 8.462 -10.837 -16.907 1.00 89.81 161 ALA A CA 1
ATOM 1294 C C . ALA A 1 161 ? 8.766 -9.481 -17.570 1.00 89.81 161 ALA A C 1
ATOM 1296 O O . ALA A 1 161 ? 9.161 -8.530 -16.887 1.00 89.81 161 ALA A O 1
ATOM 1297 N N . ASN A 1 162 ? 8.557 -9.366 -18.884 1.00 89.44 162 ASN A N 1
ATOM 1298 C CA . ASN A 1 162 ? 8.807 -8.139 -19.629 1.00 89.44 162 ASN A CA 1
ATOM 1299 C C . ASN A 1 162 ? 7.784 -7.049 -19.273 1.00 89.44 162 ASN A C 1
ATOM 1301 O O . ASN A 1 162 ? 8.182 -5.920 -18.974 1.00 89.44 162 ASN A O 1
ATOM 1305 N N . ASP A 1 163 ? 6.492 -7.394 -19.222 1.00 90.62 163 ASP A N 1
ATOM 1306 C CA . ASP A 1 163 ? 5.426 -6.512 -18.735 1.00 90.62 163 ASP A CA 1
ATOM 1307 C C . ASP A 1 163 ? 5.770 -6.033 -17.311 1.00 90.62 163 ASP A C 1
ATOM 1309 O O . ASP A 1 163 ? 5.794 -4.827 -17.059 1.00 90.62 163 ASP A O 1
ATOM 1313 N N . ALA A 1 164 ? 6.143 -6.937 -16.393 1.00 91.62 164 ALA A N 1
ATOM 1314 C CA . ALA A 1 164 ? 6.534 -6.569 -15.025 1.00 91.62 164 ALA A CA 1
ATOM 1315 C C . ALA A 1 164 ? 7.700 -5.563 -14.987 1.00 91.62 164 ALA A C 1
ATOM 1317 O O . ALA A 1 164 ? 7.631 -4.552 -14.279 1.00 91.62 164 ALA A O 1
ATOM 1318 N N . ALA A 1 165 ? 8.755 -5.813 -15.769 1.00 91.31 165 ALA A N 1
ATOM 1319 C CA . ALA A 1 165 ? 9.922 -4.941 -15.873 1.00 91.31 165 ALA A CA 1
ATOM 1320 C C . ALA A 1 165 ? 9.564 -3.541 -16.387 1.00 91.31 165 ALA A C 1
ATOM 1322 O O . ALA A 1 165 ? 10.015 -2.542 -15.817 1.00 91.31 165 ALA A O 1
ATOM 1323 N N . GLN A 1 166 ? 8.706 -3.455 -17.407 1.00 90.12 166 GLN A N 1
ATOM 1324 C CA . GLN A 1 166 ? 8.217 -2.180 -17.928 1.00 90.12 166 GLN A CA 1
ATOM 1325 C C . GLN A 1 166 ? 7.393 -1.415 -16.886 1.00 90.12 166 GLN A C 1
ATOM 1327 O O . GLN A 1 166 ? 7.651 -0.230 -16.667 1.00 90.12 166 GLN A O 1
ATOM 1332 N N . CYS A 1 167 ? 6.441 -2.071 -16.212 1.00 93.25 167 CYS A N 1
ATOM 1333 C CA . CYS A 1 167 ? 5.596 -1.425 -15.202 1.00 93.25 167 CYS A CA 1
ATOM 1334 C C . CYS A 1 167 ? 6.451 -0.866 -14.041 1.00 93.25 167 CYS A C 1
ATOM 1336 O O . CYS A 1 167 ? 6.277 0.289 -13.643 1.00 93.25 167 CYS A O 1
ATOM 1338 N N . VAL A 1 168 ? 7.414 -1.653 -13.537 1.00 93.81 168 VAL A N 1
ATOM 1339 C CA . VAL A 1 168 ? 8.356 -1.245 -12.475 1.00 93.81 168 VAL A CA 1
ATOM 1340 C C . VAL A 1 168 ? 9.192 -0.041 -12.905 1.00 93.81 168 VAL A C 1
ATOM 1342 O O . VAL A 1 168 ? 9.288 0.942 -12.166 1.00 93.81 168 VAL A O 1
ATOM 1345 N N . TYR A 1 169 ? 9.779 -0.091 -14.102 1.00 91.62 169 TYR A N 1
ATOM 1346 C CA . TYR A 1 169 ? 10.586 1.013 -14.608 1.00 91.62 169 TYR A CA 1
ATOM 1347 C C . TYR A 1 169 ? 9.767 2.291 -14.763 1.00 91.62 169 TYR A C 1
ATOM 1349 O O . TYR A 1 169 ? 10.156 3.335 -14.238 1.00 91.62 169 TYR A O 1
ATOM 1357 N N . LEU A 1 170 ? 8.627 2.214 -15.454 1.00 91.69 170 LEU A N 1
ATOM 1358 C CA . LEU A 1 170 ? 7.795 3.381 -15.725 1.00 91.69 170 LEU A CA 1
ATOM 1359 C C . LEU A 1 170 ? 7.276 4.007 -14.428 1.00 91.69 170 LEU A C 1
ATOM 1361 O O . LEU A 1 170 ? 7.206 5.231 -14.333 1.00 91.69 170 LEU A O 1
ATOM 1365 N N . PHE A 1 171 ? 6.958 3.198 -13.414 1.00 94.56 171 PHE A N 1
ATOM 1366 C CA . PHE A 1 171 ? 6.616 3.704 -12.086 1.00 94.56 171 PHE A CA 1
ATOM 1367 C C . PHE A 1 171 ? 7.746 4.569 -11.508 1.00 94.56 171 PHE A C 1
ATOM 1369 O O . PHE A 1 171 ? 7.518 5.722 -11.132 1.00 94.56 171 PHE A O 1
ATOM 1376 N N . CYS A 1 172 ? 8.970 4.036 -11.465 1.00 93.38 172 CYS A N 1
ATOM 1377 C CA . CYS A 1 172 ? 10.130 4.753 -10.938 1.00 93.38 172 CYS A CA 1
ATOM 1378 C C . CYS A 1 172 ? 10.474 5.999 -11.769 1.00 93.38 172 CYS A C 1
ATOM 1380 O O . CYS A 1 172 ? 10.765 7.049 -11.193 1.00 93.38 172 CYS A O 1
ATOM 1382 N N . ASP A 1 173 ? 10.402 5.915 -13.098 1.00 91.19 173 ASP A N 1
ATOM 1383 C CA . ASP A 1 173 ? 10.691 7.031 -14.002 1.00 91.19 173 ASP A CA 1
ATOM 1384 C C . ASP A 1 173 ? 9.673 8.173 -13.849 1.00 91.19 173 ASP A C 1
ATOM 1386 O O . ASP A 1 173 ? 10.049 9.343 -13.721 1.00 91.19 173 ASP A O 1
ATOM 1390 N N . ILE A 1 174 ? 8.379 7.848 -13.742 1.00 92.38 174 ILE A N 1
ATOM 1391 C CA . ILE A 1 174 ? 7.329 8.843 -13.493 1.00 92.38 174 ILE A CA 1
ATOM 1392 C C . ILE A 1 174 ? 7.572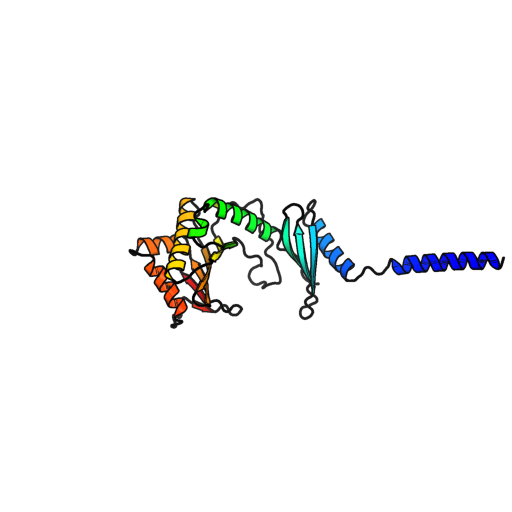 9.556 -12.165 1.00 92.38 174 ILE A C 1
ATOM 1394 O O . ILE A 1 174 ? 7.575 10.789 -12.144 1.00 92.38 174 ILE A O 1
ATOM 1398 N N . LEU A 1 175 ? 7.797 8.827 -11.069 1.00 93.44 175 LEU A N 1
ATOM 1399 C CA . LEU A 1 175 ? 8.039 9.447 -9.762 1.00 93.44 175 LEU A CA 1
ATOM 1400 C C . LEU A 1 175 ? 9.290 10.327 -9.775 1.00 93.44 175 LEU A C 1
ATOM 1402 O O . LEU A 1 175 ? 9.245 11.479 -9.332 1.00 93.44 175 LEU A O 1
ATOM 1406 N N . LYS A 1 176 ? 10.367 9.849 -10.398 1.00 92.19 176 LYS A N 1
ATOM 1407 C CA . LYS A 1 176 ? 11.581 10.635 -10.603 1.00 92.19 176 LYS A CA 1
ATOM 1408 C C . LYS A 1 176 ? 11.314 11.915 -11.394 1.00 92.19 176 LYS A C 1
ATOM 1410 O O . LYS A 1 176 ? 11.801 12.974 -11.002 1.00 92.19 176 LYS A O 1
ATOM 1415 N N . SER A 1 177 ? 10.506 11.865 -12.456 1.00 91.69 177 SER A N 1
ATOM 1416 C CA . SER A 1 177 ? 10.124 13.054 -13.238 1.00 91.69 177 SER A CA 1
ATOM 1417 C C . SER A 1 177 ? 9.371 14.107 -12.406 1.00 91.69 177 SER A C 1
ATOM 1419 O O . SER A 1 177 ? 9.339 15.287 -12.762 1.00 91.69 177 SER A O 1
ATOM 1421 N N . LYS A 1 178 ? 8.782 13.690 -11.277 1.00 91.94 178 LYS A N 1
ATOM 1422 C CA . LYS A 1 178 ? 8.121 14.543 -10.279 1.00 91.94 178 LYS A CA 1
ATOM 1423 C C . LYS A 1 178 ? 9.026 14.908 -9.097 1.00 91.94 178 LYS A C 1
ATOM 1425 O O . LYS A 1 178 ? 8.543 15.503 -8.139 1.00 91.94 178 LYS A O 1
ATOM 1430 N N . ASN A 1 179 ? 10.325 14.616 -9.183 1.00 92.25 179 ASN A N 1
ATOM 1431 C CA . ASN A 1 179 ? 11.328 14.783 -8.126 1.00 92.25 179 ASN A CA 1
ATOM 1432 C C . ASN A 1 179 ? 11.091 13.924 -6.872 1.00 92.25 179 ASN A C 1
ATOM 1434 O O . ASN A 1 179 ? 11.604 14.253 -5.804 1.00 92.25 179 ASN A O 1
ATOM 1438 N N . VAL A 1 180 ? 10.366 12.811 -6.997 1.00 93.50 180 VAL A N 1
ATOM 1439 C CA . VAL A 1 180 ? 10.216 11.819 -5.927 1.00 93.50 180 VAL A CA 1
ATOM 1440 C C . VAL A 1 180 ? 11.257 10.727 -6.141 1.00 93.50 180 VAL A C 1
ATOM 1442 O O . VAL A 1 180 ? 11.143 9.913 -7.055 1.00 93.50 180 VAL A O 1
ATOM 1445 N N . ILE A 1 181 ? 12.301 10.740 -5.310 1.00 93.44 181 ILE A N 1
ATOM 1446 C CA . ILE A 1 181 ? 13.390 9.759 -5.351 1.00 93.44 181 ILE A CA 1
ATOM 1447 C C . ILE A 1 181 ? 13.263 8.845 -4.140 1.00 93.44 181 ILE A C 1
ATOM 1449 O O . ILE A 1 181 ? 13.518 9.272 -3.010 1.00 93.44 181 ILE A O 1
ATOM 1453 N N . LEU A 1 182 ? 12.877 7.601 -4.415 1.00 94.31 182 LEU A N 1
ATOM 1454 C CA . LEU A 1 182 ? 12.705 6.546 -3.425 1.00 94.31 182 LEU A CA 1
ATOM 1455 C C . LEU A 1 182 ? 14.031 5.834 -3.160 1.00 94.31 182 LEU A C 1
ATOM 1457 O O . LEU A 1 182 ? 14.654 5.318 -4.097 1.00 94.31 182 LEU A O 1
ATOM 1461 N N . ASP A 1 183 ? 14.385 5.758 -1.882 1.00 93.44 183 ASP A N 1
ATOM 1462 C CA . ASP A 1 183 ? 15.482 4.965 -1.330 1.00 93.44 183 ASP A CA 1
ATOM 1463 C C . ASP A 1 183 ? 15.072 3.492 -1.178 1.00 93.44 183 ASP A C 1
ATOM 1465 O O . ASP A 1 183 ? 15.929 2.607 -1.186 1.00 93.44 183 ASP A O 1
ATOM 1469 N N . LYS A 1 184 ? 13.760 3.222 -1.086 1.00 92.50 184 LYS A N 1
ATOM 1470 C CA . LYS A 1 184 ? 13.193 1.872 -1.032 1.00 92.50 184 LYS A CA 1
ATOM 1471 C C . LYS A 1 184 ? 11.765 1.819 -1.576 1.00 92.50 184 LYS A C 1
ATOM 1473 O O . LYS A 1 184 ? 10.923 2.649 -1.246 1.00 92.50 184 LYS A O 1
ATOM 1478 N N . VAL A 1 185 ? 11.456 0.803 -2.368 1.00 94.44 185 VAL A N 1
ATOM 1479 C CA . VAL A 1 185 ? 10.093 0.490 -2.812 1.00 94.44 185 VAL A CA 1
ATOM 1480 C C . VAL A 1 185 ? 9.937 -1.010 -2.985 1.00 94.44 185 VAL A C 1
ATOM 1482 O O . VAL A 1 185 ? 10.831 -1.654 -3.531 1.00 94.44 185 VAL A O 1
ATOM 1485 N N . THR A 1 186 ? 8.807 -1.558 -2.539 1.00 93.31 186 THR A N 1
ATOM 1486 C CA . THR A 1 186 ? 8.456 -2.964 -2.780 1.00 93.31 186 THR A CA 1
ATOM 1487 C C . THR A 1 186 ? 7.286 -3.062 -3.743 1.00 93.31 186 THR A C 1
ATOM 1489 O O . THR A 1 186 ? 6.201 -2.561 -3.459 1.00 93.31 186 THR A O 1
ATOM 1492 N N . PHE A 1 187 ? 7.473 -3.765 -4.849 1.00 94.69 187 PHE A N 1
ATOM 1493 C CA . PHE A 1 187 ? 6.424 -4.122 -5.791 1.00 94.69 187 PHE A CA 1
ATOM 1494 C C . PHE A 1 187 ? 5.864 -5.501 -5.455 1.00 94.69 187 PHE A C 1
ATOM 1496 O O . PHE A 1 187 ? 6.606 -6.414 -5.102 1.00 94.69 187 PHE A O 1
ATOM 1503 N N . GLU A 1 188 ? 4.553 -5.652 -5.561 1.00 93.62 188 GLU A N 1
ATOM 1504 C CA . GLU A 1 188 ? 3.847 -6.922 -5.453 1.00 93.62 188 GLU A CA 1
ATOM 1505 C C . GLU A 1 188 ? 3.099 -7.195 -6.746 1.00 93.62 188 GLU A C 1
ATOM 1507 O O . GLU A 1 188 ? 2.323 -6.358 -7.202 1.00 93.62 188 GLU A O 1
ATOM 1512 N N . PHE A 1 189 ? 3.312 -8.376 -7.312 1.00 93.69 189 PHE A N 1
ATOM 1513 C CA . PHE A 1 189 ? 2.615 -8.831 -8.508 1.00 93.69 189 PHE A CA 1
ATOM 1514 C C . PHE A 1 189 ? 2.556 -10.354 -8.553 1.00 93.69 189 PHE A C 1
ATOM 1516 O O . PHE A 1 189 ? 3.167 -11.033 -7.729 1.00 93.69 189 PHE A O 1
ATOM 1523 N N . VAL A 1 190 ? 1.783 -10.884 -9.495 1.00 90.50 190 VAL A N 1
ATOM 1524 C CA . VAL A 1 190 ? 1.699 -12.321 -9.760 1.00 90.50 190 VAL A CA 1
ATOM 1525 C C . VAL A 1 190 ? 2.295 -12.588 -11.130 1.00 90.50 190 VAL A C 1
ATOM 1527 O O . VAL A 1 190 ? 2.002 -11.854 -12.074 1.00 90.50 190 VAL A O 1
ATOM 1530 N N . LEU A 1 191 ? 3.118 -13.625 -11.214 1.00 88.19 191 LEU A N 1
ATOM 1531 C CA . LEU A 1 191 ? 3.755 -14.094 -12.434 1.00 88.19 191 LEU A CA 1
ATOM 1532 C C . LEU A 1 191 ? 3.651 -15.621 -12.447 1.00 88.19 191 LEU A C 1
ATOM 1534 O O . LEU A 1 191 ? 4.090 -16.253 -11.492 1.00 88.19 191 LEU A O 1
ATOM 1538 N N . ASP A 1 192 ? 2.995 -16.196 -13.458 1.00 83.25 192 ASP A N 1
ATOM 1539 C CA . ASP A 1 192 ? 2.722 -17.642 -13.550 1.00 83.25 192 ASP A CA 1
ATOM 1540 C C . ASP A 1 192 ? 2.179 -18.268 -12.247 1.00 83.25 192 ASP A C 1
ATOM 1542 O O . ASP A 1 192 ? 2.684 -19.266 -11.742 1.00 83.25 192 ASP A O 1
ATOM 1546 N N . ASP A 1 193 ? 1.133 -17.650 -11.687 1.00 81.69 193 ASP A N 1
ATOM 1547 C CA . ASP A 1 193 ? 0.479 -18.013 -10.414 1.00 81.69 193 ASP A CA 1
ATOM 1548 C C . ASP A 1 193 ? 1.340 -17.842 -9.144 1.00 81.69 193 ASP A C 1
ATOM 1550 O O . ASP A 1 193 ? 0.825 -17.967 -8.028 1.00 81.69 193 ASP A O 1
ATOM 1554 N N . ASP A 1 194 ? 2.613 -17.466 -9.275 1.00 83.94 194 ASP A N 1
ATOM 1555 C CA . ASP A 1 194 ? 3.484 -17.161 -8.148 1.00 83.94 194 ASP A CA 1
ATOM 1556 C C . ASP A 1 194 ? 3.388 -15.686 -7.751 1.00 83.94 194 ASP A C 1
ATOM 1558 O O . ASP A 1 194 ? 3.589 -14.771 -8.552 1.00 83.94 194 ASP A O 1
ATOM 1562 N N . LYS A 1 195 ? 3.139 -15.437 -6.463 1.00 87.44 195 LYS A N 1
ATOM 1563 C CA . LYS A 1 195 ? 3.223 -14.089 -5.896 1.00 87.44 195 LYS A CA 1
ATOM 1564 C C . LYS A 1 195 ? 4.692 -13.680 -5.768 1.00 87.44 195 LYS A C 1
ATOM 1566 O O . LYS A 1 195 ? 5.468 -14.345 -5.083 1.00 87.44 195 LYS A O 1
ATOM 1571 N N . ILE A 1 196 ? 5.059 -12.554 -6.365 1.00 87.88 196 ILE A N 1
ATOM 1572 C CA . ILE A 1 196 ? 6.399 -11.968 -6.316 1.00 87.88 196 ILE A CA 1
ATOM 1573 C C . ILE A 1 196 ? 6.377 -10.700 -5.464 1.00 87.88 196 ILE A C 1
ATOM 1575 O O . ILE A 1 196 ? 5.492 -9.856 -5.616 1.00 87.88 196 ILE A O 1
ATOM 1579 N N . LEU A 1 197 ? 7.371 -10.550 -4.584 1.00 89.06 197 LEU A N 1
ATOM 1580 C CA . LEU A 1 197 ? 7.659 -9.309 -3.866 1.00 89.06 197 LEU A CA 1
ATOM 1581 C C . LEU A 1 197 ? 9.037 -8.791 -4.272 1.00 89.06 197 LEU A C 1
ATOM 1583 O O . LEU A 1 197 ? 10.045 -9.343 -3.848 1.00 89.06 197 LEU A O 1
ATOM 1587 N N . PHE A 1 198 ? 9.096 -7.732 -5.071 1.00 91.06 198 PHE A N 1
ATOM 1588 C CA . PHE A 1 198 ? 10.342 -7.169 -5.586 1.00 91.06 198 PHE A CA 1
ATOM 1589 C C . PHE A 1 198 ? 10.682 -5.847 -4.895 1.00 91.06 198 PHE A C 1
ATOM 1591 O O . PHE A 1 198 ? 10.000 -4.847 -5.094 1.00 91.06 198 PHE A O 1
ATOM 1598 N N . THR A 1 199 ? 11.740 -5.831 -4.086 1.00 90.38 199 THR A N 1
ATOM 1599 C CA . THR A 1 199 ? 12.228 -4.637 -3.383 1.00 90.38 199 THR A CA 1
ATOM 1600 C C . THR A 1 199 ? 13.416 -4.026 -4.113 1.00 90.38 199 THR A C 1
ATOM 1602 O O . THR A 1 199 ? 14.405 -4.712 -4.369 1.00 90.38 199 THR A O 1
ATOM 1605 N N . THR A 1 200 ? 13.353 -2.729 -4.402 1.00 91.94 200 THR A N 1
ATOM 1606 C CA . THR A 1 200 ? 14.409 -1.983 -5.101 1.00 91.94 200 THR A CA 1
ATOM 1607 C C . THR A 1 200 ? 14.436 -0.509 -4.678 1.00 91.94 200 THR A C 1
ATOM 1609 O O . THR A 1 200 ? 13.772 -0.124 -3.714 1.00 91.94 200 THR A O 1
ATOM 1612 N N . ASN A 1 201 ? 15.197 0.326 -5.387 1.00 92.50 201 ASN A N 1
ATOM 1613 C CA . ASN A 1 201 ? 15.186 1.777 -5.250 1.00 92.50 201 ASN A CA 1
ATOM 1614 C C . ASN A 1 201 ? 15.297 2.483 -6.613 1.00 92.50 201 ASN A C 1
ATOM 1616 O O . ASN A 1 201 ? 15.618 1.868 -7.632 1.00 92.50 201 ASN A O 1
ATOM 1620 N N . THR A 1 202 ? 15.039 3.792 -6.630 1.00 91.19 202 THR A N 1
ATOM 1621 C CA . THR A 1 202 ? 14.980 4.580 -7.878 1.00 91.19 202 THR A CA 1
ATOM 1622 C C . THR A 1 202 ? 16.315 4.572 -8.627 1.00 91.19 202 THR A C 1
ATOM 1624 O O . THR A 1 202 ? 16.334 4.430 -9.847 1.00 91.19 202 THR A O 1
ATOM 1627 N N . LYS A 1 203 ? 17.431 4.682 -7.892 1.00 90.56 203 LYS A N 1
ATOM 1628 C CA . LYS A 1 203 ? 18.792 4.688 -8.451 1.00 90.56 203 LYS A CA 1
ATOM 1629 C C . LYS A 1 203 ? 19.122 3.360 -9.139 1.00 90.56 203 LYS A C 1
ATOM 1631 O O . LYS A 1 203 ? 19.606 3.359 -10.259 1.00 90.56 203 LYS A O 1
ATOM 1636 N N . THR A 1 204 ? 18.801 2.237 -8.502 1.00 88.38 204 THR A N 1
ATOM 1637 C CA . THR A 1 204 ? 19.079 0.889 -9.020 1.00 88.38 204 THR A CA 1
ATOM 1638 C C . THR A 1 204 ? 18.334 0.638 -10.323 1.00 88.38 204 THR A C 1
ATOM 1640 O O . THR A 1 204 ? 18.912 0.110 -11.271 1.00 88.38 204 THR A O 1
ATOM 1643 N N . ILE A 1 205 ? 17.062 1.041 -10.395 1.00 89.88 205 ILE A N 1
ATOM 1644 C CA . ILE A 1 205 ? 16.266 0.933 -11.623 1.00 89.88 205 ILE A CA 1
ATOM 1645 C C . ILE A 1 205 ? 16.858 1.799 -12.738 1.00 89.88 205 ILE A C 1
ATOM 1647 O O . ILE A 1 205 ? 17.000 1.328 -13.866 1.00 89.88 205 ILE A O 1
ATOM 1651 N N . GLU A 1 206 ? 17.262 3.029 -12.425 1.00 86.12 206 GLU A N 1
ATOM 1652 C CA . GLU A 1 206 ? 17.926 3.913 -13.384 1.00 86.12 206 GLU A CA 1
ATOM 1653 C C . GLU A 1 206 ? 19.244 3.329 -13.907 1.00 86.12 206 GLU A C 1
ATOM 1655 O O . GLU A 1 206 ? 19.436 3.254 -15.119 1.00 86.12 206 GLU A O 1
ATOM 1660 N N . ASP A 1 207 ? 20.138 2.906 -13.015 1.00 84.12 207 ASP A N 1
ATOM 1661 C CA . ASP A 1 207 ? 21.456 2.373 -13.373 1.00 84.12 207 ASP A CA 1
ATOM 1662 C C . ASP A 1 207 ? 21.324 1.088 -14.204 1.00 84.12 207 ASP A C 1
ATOM 1664 O O . ASP A 1 207 ? 22.061 0.880 -15.171 1.00 84.12 207 ASP A O 1
ATOM 1668 N N . THR A 1 208 ? 20.333 0.256 -13.877 1.00 79.38 208 THR A N 1
ATOM 1669 C CA . THR A 1 208 ? 20.046 -0.991 -14.594 1.00 79.38 208 THR A CA 1
ATOM 1670 C C . THR A 1 208 ? 19.585 -0.724 -16.029 1.00 79.38 208 THR A C 1
ATOM 1672 O O . THR A 1 208 ? 20.091 -1.356 -16.957 1.00 79.38 208 THR A O 1
ATOM 1675 N N . VAL A 1 209 ? 18.685 0.244 -16.236 1.00 74.50 209 VAL A N 1
ATOM 1676 C CA . VAL A 1 209 ? 18.147 0.565 -17.571 1.00 74.50 209 VAL A CA 1
ATOM 1677 C C . VAL A 1 209 ? 19.096 1.442 -18.394 1.00 74.50 209 VAL A C 1
ATOM 1679 O O . VAL A 1 209 ? 19.183 1.270 -19.600 1.00 74.50 209 VAL A O 1
ATOM 1682 N N . ASN A 1 210 ? 19.872 2.339 -17.782 1.00 69.56 210 ASN A N 1
ATOM 1683 C CA . ASN A 1 210 ? 20.871 3.138 -18.508 1.00 69.56 210 ASN A CA 1
ATOM 1684 C C . ASN A 1 210 ? 22.125 2.329 -18.893 1.00 69.56 210 ASN A C 1
ATOM 1686 O O . ASN A 1 210 ? 22.879 2.742 -19.776 1.00 69.56 210 ASN A O 1
ATOM 1690 N N . GLY A 1 211 ? 22.374 1.201 -18.219 1.00 58.56 211 GLY A N 1
ATOM 1691 C CA . GLY A 1 211 ? 23.510 0.313 -18.473 1.00 58.56 211 GLY A CA 1
ATOM 1692 C C . GLY A 1 211 ? 23.276 -0.756 -19.547 1.00 58.56 211 GLY A C 1
ATOM 1693 O O . GLY A 1 211 ? 24.231 -1.434 -19.930 1.00 58.56 211 GLY A O 1
ATOM 1694 N N . THR A 1 212 ? 22.042 -0.926 -20.036 1.00 53.38 212 THR A N 1
ATOM 1695 C CA . THR A 1 212 ? 21.657 -1.956 -21.017 1.00 53.38 212 THR A CA 1
ATOM 1696 C C . THR A 1 212 ? 20.626 -1.416 -22.018 1.00 53.38 212 THR A C 1
ATOM 1698 O O . THR A 1 212 ? 19.813 -0.573 -21.677 1.00 53.38 212 THR A O 1
ATOM 1701 N N . ASP A 1 213 ? 20.631 -1.888 -23.270 1.00 51.91 213 ASP A N 1
ATOM 1702 C CA . ASP A 1 213 ? 19.729 -1.393 -24.337 1.00 51.91 213 ASP A CA 1
ATOM 1703 C C . ASP A 1 213 ? 18.253 -1.843 -24.189 1.00 51.91 213 ASP A C 1
ATOM 1705 O O . ASP A 1 213 ? 17.472 -1.779 -25.138 1.00 51.91 213 ASP A O 1
ATOM 1709 N N . SER A 1 214 ? 17.837 -2.345 -23.028 1.00 58.66 214 SER A N 1
ATOM 1710 C CA . SER A 1 214 ? 16.532 -2.976 -22.859 1.00 58.66 214 SER A CA 1
ATOM 1711 C C . SER A 1 214 ? 16.240 -3.206 -21.381 1.00 58.66 214 SER A C 1
ATOM 1713 O O . SER A 1 214 ? 17.152 -3.466 -20.599 1.00 58.66 214 SER A O 1
ATOM 1715 N N . PHE A 1 215 ? 14.962 -3.233 -21.006 1.00 69.88 215 PHE A N 1
ATOM 1716 C CA . PHE A 1 215 ? 14.487 -3.745 -19.714 1.00 69.88 215 PHE A CA 1
ATOM 1717 C C . PHE A 1 215 ? 14.938 -5.190 -19.410 1.00 69.88 215 PHE A C 1
ATOM 1719 O O . PHE A 1 215 ? 14.677 -5.684 -18.317 1.00 69.88 215 PHE A O 1
ATOM 1726 N N . SER A 1 216 ? 15.650 -5.837 -20.341 1.00 76.19 216 SER A N 1
ATOM 1727 C CA . SER A 1 216 ? 16.227 -7.179 -20.276 1.00 76.19 216 SER A CA 1
ATOM 1728 C C . SER A 1 216 ? 16.881 -7.535 -18.946 1.00 76.19 216 SER A C 1
ATOM 1730 O O . SER A 1 216 ? 16.683 -8.643 -18.482 1.00 76.19 216 SER A O 1
ATOM 1732 N N . ALA A 1 217 ? 17.610 -6.634 -18.281 1.00 79.31 217 ALA A N 1
ATOM 1733 C CA . ALA A 1 217 ? 18.214 -6.977 -16.989 1.00 79.31 217 ALA A CA 1
ATOM 1734 C C . ALA A 1 217 ? 17.169 -7.188 -15.869 1.00 79.31 217 ALA A C 1
ATOM 1736 O O . ALA A 1 217 ? 17.357 -8.035 -15.000 1.00 79.31 217 ALA A O 1
ATOM 1737 N N . LEU A 1 218 ? 16.064 -6.432 -15.884 1.00 83.38 218 LEU A N 1
ATOM 1738 C CA . LEU A 1 218 ? 14.938 -6.627 -14.961 1.00 83.38 218 LEU A CA 1
ATOM 1739 C C . LEU A 1 218 ? 14.065 -7.810 -15.389 1.00 83.38 218 LEU A C 1
ATOM 1741 O O . LEU A 1 218 ? 13.618 -8.576 -14.543 1.00 83.38 218 LEU A O 1
ATOM 1745 N N . GLU A 1 219 ? 13.855 -7.973 -16.693 1.00 84.88 219 GLU A N 1
ATOM 1746 C CA . GLU A 1 219 ? 13.144 -9.115 -17.270 1.00 84.88 219 GLU A CA 1
ATOM 1747 C C . GLU A 1 219 ? 13.833 -10.431 -16.898 1.00 84.88 219 GLU A C 1
ATOM 1749 O O . GLU A 1 219 ? 13.199 -11.284 -16.292 1.00 84.88 219 GLU A O 1
ATOM 1754 N N . GLU A 1 220 ? 15.146 -10.553 -17.118 1.00 83.12 220 GLU A N 1
ATOM 1755 C CA . GLU A 1 220 ? 15.935 -11.723 -16.717 1.00 83.12 220 GLU A CA 1
ATOM 1756 C C . GLU A 1 220 ? 15.795 -12.005 -15.210 1.00 83.12 220 GLU A C 1
ATOM 1758 O O . GLU A 1 220 ? 15.662 -13.159 -14.804 1.00 83.12 220 GLU A O 1
ATOM 1763 N N . LEU A 1 221 ? 15.780 -10.967 -14.359 1.00 82.69 221 LEU A N 1
ATOM 1764 C CA . LEU A 1 221 ? 15.550 -11.125 -12.916 1.00 82.69 221 LEU A CA 1
ATOM 1765 C C . LEU A 1 221 ? 14.184 -11.746 -12.600 1.00 82.69 221 LEU A C 1
ATOM 1767 O O . LEU A 1 221 ? 14.084 -12.563 -11.679 1.00 82.69 221 LEU A O 1
ATOM 1771 N N . PHE A 1 222 ? 13.147 -11.383 -13.349 1.00 85.56 222 PHE A N 1
ATOM 1772 C CA . PHE A 1 222 ? 11.796 -11.900 -13.160 1.00 85.56 222 PHE A CA 1
ATOM 1773 C C . PHE A 1 222 ? 11.591 -13.276 -13.814 1.00 85.56 222 PHE A C 1
ATOM 1775 O O . PHE A 1 222 ? 11.026 -14.152 -13.167 1.00 85.56 222 PHE A O 1
ATOM 1782 N N . GLU A 1 223 ? 12.159 -13.545 -14.991 1.00 82.50 223 GLU A N 1
ATOM 1783 C CA . GLU A 1 223 ? 12.188 -14.890 -15.600 1.00 82.50 223 GLU A CA 1
ATOM 1784 C C . GLU A 1 223 ? 12.928 -15.905 -14.704 1.00 82.50 223 GLU A C 1
ATOM 1786 O O . GLU A 1 223 ? 12.548 -17.073 -14.553 1.00 82.50 223 GLU A O 1
ATOM 1791 N N . MET A 1 224 ? 13.996 -15.466 -14.031 1.00 75.56 224 MET A N 1
ATOM 1792 C CA . MET A 1 224 ? 14.678 -16.291 -13.031 1.00 75.56 224 MET A CA 1
ATOM 1793 C C . MET A 1 224 ? 13.778 -16.601 -11.824 1.00 75.56 224 MET A C 1
ATOM 1795 O O . MET A 1 224 ? 13.882 -17.687 -11.244 1.00 75.56 224 MET A O 1
ATOM 1799 N N . ALA A 1 225 ? 12.877 -15.686 -11.455 1.00 69.75 225 ALA A N 1
ATOM 1800 C CA . ALA A 1 225 ? 11.899 -15.914 -10.395 1.00 69.75 225 ALA A CA 1
ATOM 1801 C C . ALA A 1 225 ? 10.879 -16.998 -10.775 1.00 69.75 225 ALA A C 1
ATOM 1803 O O . ALA A 1 225 ? 10.505 -17.800 -9.913 1.00 69.75 225 ALA A O 1
ATOM 1804 N N . GLU A 1 226 ? 10.474 -17.069 -12.046 1.00 65.06 226 GLU A N 1
ATOM 1805 C CA . GLU A 1 226 ? 9.580 -18.108 -12.582 1.00 65.06 226 GLU A CA 1
ATOM 1806 C C . GLU A 1 226 ? 10.233 -19.495 -12.497 1.00 65.06 226 GLU A C 1
ATOM 1808 O O . GLU A 1 226 ? 9.654 -20.451 -11.981 1.00 65.06 226 GLU A O 1
ATOM 1813 N N . THR A 1 227 ? 11.489 -19.606 -12.935 1.00 60.44 227 THR A N 1
ATOM 1814 C CA . THR A 1 227 ? 12.139 -20.908 -13.168 1.00 60.44 227 THR A CA 1
ATOM 1815 C C . THR A 1 227 ? 12.680 -21.606 -11.914 1.00 60.44 227 THR A C 1
ATOM 1817 O O . THR A 1 227 ? 13.035 -22.786 -11.977 1.00 60.44 227 THR A O 1
ATOM 1820 N N . SER A 1 228 ? 12.687 -20.957 -10.743 1.00 54.78 228 SER A N 1
ATOM 1821 C CA . SER A 1 228 ? 13.066 -21.547 -9.439 1.00 54.78 228 SER A CA 1
ATOM 1822 C C . SER A 1 228 ? 14.439 -22.249 -9.408 1.00 54.78 228 SER A C 1
ATOM 1824 O O . SER A 1 228 ? 14.662 -23.196 -8.648 1.00 54.78 228 SER A O 1
ATOM 1826 N N . VAL A 1 229 ? 15.400 -21.790 -10.214 1.00 43.97 229 VAL A N 1
ATOM 1827 C CA . VAL A 1 229 ? 16.769 -22.319 -10.178 1.00 43.97 229 VAL A CA 1
ATOM 1828 C C . VAL A 1 229 ? 17.564 -21.579 -9.101 1.00 43.97 229 VAL A C 1
ATOM 1830 O O . VAL A 1 229 ? 17.935 -20.424 -9.272 1.00 43.97 229 VAL A O 1
ATOM 1833 N N . ASN A 1 230 ? 17.803 -22.269 -7.979 1.00 43.88 230 ASN A N 1
ATOM 1834 C CA . ASN A 1 230 ? 18.675 -21.904 -6.851 1.00 43.88 230 ASN A CA 1
ATOM 1835 C C . ASN A 1 230 ? 19.712 -20.793 -7.145 1.00 43.88 230 ASN A C 1
ATOM 1837 O O . ASN A 1 230 ? 20.830 -21.076 -7.581 1.00 43.88 230 ASN A O 1
ATOM 1841 N N . PHE A 1 231 ? 19.388 -19.555 -6.768 1.00 41.25 231 PHE A N 1
ATOM 1842 C CA . PHE A 1 231 ? 20.378 -18.529 -6.447 1.00 41.25 231 PHE A CA 1
ATOM 1843 C C . PHE A 1 231 ? 20.272 -18.188 -4.963 1.00 41.25 231 PHE A C 1
ATOM 1845 O O . PHE A 1 231 ? 19.309 -17.575 -4.512 1.00 41.25 231 PHE A O 1
ATOM 1852 N N . ASN A 1 232 ? 2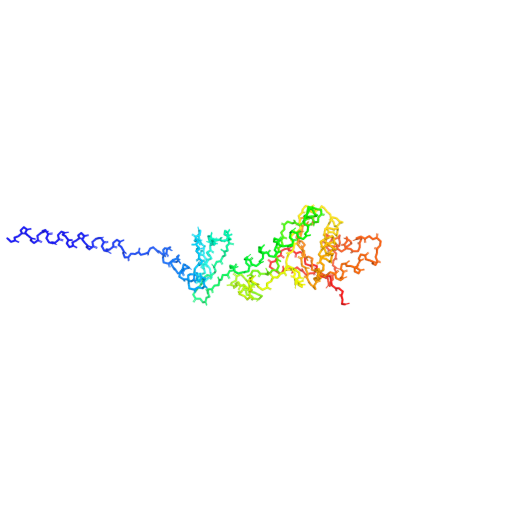1.302 -18.571 -4.209 1.00 34.91 232 ASN A N 1
ATOM 1853 C CA . ASN A 1 232 ? 21.365 -18.467 -2.749 1.00 34.91 232 ASN A CA 1
ATOM 1854 C C . ASN A 1 232 ? 21.365 -17.034 -2.176 1.00 34.91 232 ASN A C 1
ATOM 1856 O O . ASN A 1 232 ? 21.495 -16.906 -0.966 1.00 34.91 232 ASN A O 1
ATOM 1860 N N . ASN A 1 233 ? 21.228 -15.973 -2.981 1.00 42.16 233 ASN A N 1
ATOM 1861 C CA . ASN A 1 233 ? 21.420 -14.593 -2.506 1.00 42.16 233 ASN A CA 1
ATOM 1862 C C . ASN A 1 233 ? 20.371 -13.561 -2.968 1.00 42.16 233 ASN A C 1
ATOM 1864 O O . ASN A 1 233 ? 20.532 -12.391 -2.639 1.00 42.16 233 ASN A O 1
ATOM 1868 N N . LEU A 1 234 ? 19.322 -13.940 -3.710 1.00 49.38 234 LEU A N 1
ATOM 1869 C CA . LEU A 1 234 ? 18.293 -12.980 -4.163 1.00 49.38 234 LEU A CA 1
ATOM 1870 C C . LEU A 1 234 ? 16.882 -13.332 -3.702 1.00 49.38 234 LEU A C 1
ATOM 1872 O O . LEU A 1 234 ? 16.080 -12.424 -3.517 1.00 49.38 234 LEU A O 1
ATOM 1876 N N . PHE A 1 235 ? 16.607 -14.620 -3.483 1.00 48.12 235 PHE A N 1
ATOM 1877 C CA . PHE A 1 235 ? 15.285 -15.114 -3.134 1.00 48.12 235 PHE A CA 1
ATOM 1878 C C . PHE A 1 235 ? 15.247 -15.639 -1.703 1.00 48.12 235 PHE A C 1
ATOM 1880 O O . PHE A 1 235 ? 15.971 -16.577 -1.371 1.00 48.12 235 PHE A O 1
ATOM 1887 N N . TYR A 1 236 ? 14.375 -15.078 -0.867 1.00 47.66 236 TYR A N 1
ATOM 1888 C CA . TYR A 1 236 ? 13.966 -15.724 0.382 1.00 47.66 236 TYR A CA 1
ATOM 1889 C C . TYR A 1 236 ? 12.469 -16.021 0.312 1.00 47.66 236 TYR A C 1
ATOM 1891 O O . TYR A 1 236 ? 11.692 -15.210 -0.193 1.00 47.66 236 TYR A O 1
ATOM 1899 N N . LYS A 1 237 ? 12.065 -17.206 0.777 1.00 45.53 237 LYS A N 1
ATOM 1900 C CA . LYS A 1 237 ? 10.649 -17.521 0.965 1.00 45.53 237 LYS A CA 1
ATOM 1901 C C . LYS A 1 237 ? 10.238 -16.927 2.305 1.00 45.53 237 LYS A C 1
ATOM 1903 O O . LYS A 1 237 ? 10.840 -17.279 3.319 1.00 45.53 237 LYS A O 1
ATOM 1908 N N . ASP A 1 238 ? 9.273 -16.018 2.303 1.00 48.34 238 ASP A N 1
ATOM 1909 C CA . ASP A 1 238 ? 8.712 -15.499 3.549 1.00 48.34 238 ASP A CA 1
ATOM 1910 C C . ASP A 1 238 ? 8.115 -16.685 4.339 1.00 48.34 238 ASP A C 1
ATOM 1912 O O . ASP A 1 238 ? 7.292 -17.420 3.796 1.00 48.34 238 ASP A O 1
ATOM 1916 N N . PRO A 1 239 ? 8.558 -16.975 5.575 1.00 42.97 239 PRO A N 1
ATOM 1917 C CA . PRO A 1 239 ? 8.053 -18.124 6.327 1.00 42.97 239 PRO A CA 1
ATOM 1918 C C . PRO A 1 239 ? 6.538 -18.068 6.571 1.00 42.97 239 PRO A C 1
ATOM 1920 O O . PRO A 1 239 ? 5.929 -19.123 6.755 1.00 42.97 239 PRO A O 1
ATOM 1923 N N . ASP A 1 240 ? 5.939 -16.877 6.503 1.00 47.31 240 ASP A N 1
ATOM 1924 C CA . ASP A 1 240 ? 4.512 -16.648 6.722 1.00 47.31 240 ASP A CA 1
ATOM 1925 C C . ASP A 1 240 ? 3.739 -16.362 5.414 1.00 47.31 240 ASP A C 1
ATOM 1927 O O . ASP A 1 240 ? 2.539 -16.081 5.443 1.00 47.31 240 ASP A O 1
ATOM 1931 N N . SER A 1 241 ? 4.395 -16.458 4.247 1.00 57.97 241 SER A N 1
ATOM 1932 C CA . SER A 1 241 ? 3.789 -16.174 2.939 1.00 57.97 241 SER A CA 1
ATOM 1933 C C . SER A 1 241 ? 4.385 -17.032 1.814 1.00 57.97 241 SER A C 1
ATOM 1935 O O . SER A 1 241 ? 5.595 -17.168 1.666 1.00 57.97 241 SER A O 1
ATOM 1937 N N . ASP A 1 242 ? 3.539 -17.565 0.928 1.00 67.75 242 ASP A N 1
ATOM 1938 C CA . ASP A 1 242 ? 3.999 -18.311 -0.255 1.00 67.75 242 ASP A CA 1
ATOM 1939 C C . ASP A 1 242 ? 4.657 -17.427 -1.336 1.00 67.75 242 ASP A C 1
ATOM 1941 O O . ASP A 1 242 ? 5.018 -17.919 -2.403 1.00 67.75 242 ASP A O 1
ATOM 1945 N N . ALA A 1 243 ? 4.857 -16.134 -1.068 1.00 73.25 243 ALA A N 1
ATOM 1946 C CA . ALA A 1 243 ? 5.492 -15.226 -2.007 1.00 73.25 243 ALA A CA 1
ATOM 1947 C C . ALA A 1 243 ? 7.009 -15.448 -2.143 1.00 73.25 243 ALA A C 1
ATOM 1949 O O . ALA A 1 243 ? 7.736 -15.640 -1.163 1.00 73.25 243 ALA A O 1
ATOM 1950 N N . LYS A 1 244 ? 7.501 -15.322 -3.377 1.00 79.62 244 LYS A N 1
ATOM 1951 C CA . LYS A 1 244 ? 8.928 -15.254 -3.707 1.00 79.62 244 LYS A CA 1
ATOM 1952 C C . LYS A 1 244 ? 9.412 -13.813 -3.511 1.00 79.62 244 LYS A C 1
ATOM 1954 O O . LYS A 1 244 ? 8.928 -12.904 -4.184 1.00 79.62 244 LYS A O 1
ATOM 1959 N N . VAL A 1 245 ? 10.358 -13.587 -2.598 1.00 78.38 245 VAL A N 1
ATOM 1960 C CA . VAL A 1 245 ? 10.882 -12.241 -2.297 1.00 78.38 245 VAL A CA 1
ATOM 1961 C C . VAL A 1 245 ? 12.194 -12.002 -3.028 1.00 78.38 245 VAL A C 1
ATOM 1963 O O . VAL A 1 245 ? 13.137 -12.736 -2.787 1.00 78.38 245 VAL A O 1
ATOM 1966 N N . ILE A 1 246 ? 12.277 -10.957 -3.845 1.00 81.12 246 ILE A N 1
ATOM 1967 C CA . ILE A 1 246 ? 13.486 -10.487 -4.530 1.00 81.12 246 ILE A CA 1
ATOM 1968 C C . ILE A 1 246 ? 13.909 -9.158 -3.912 1.00 81.12 246 ILE A C 1
ATOM 1970 O O . ILE A 1 246 ? 13.100 -8.238 -3.824 1.00 81.12 246 ILE A O 1
ATOM 1974 N N . THR A 1 247 ? 15.177 -9.014 -3.527 1.00 80.88 247 THR A N 1
ATOM 1975 C CA . THR A 1 247 ? 15.748 -7.704 -3.163 1.00 80.88 247 THR A CA 1
ATOM 1976 C C . THR A 1 247 ? 16.887 -7.355 -4.105 1.00 80.88 247 THR A C 1
ATOM 1978 O O . THR A 1 247 ? 17.871 -8.084 -4.185 1.00 80.88 247 THR A O 1
ATOM 1981 N N . TYR A 1 248 ? 16.757 -6.236 -4.810 1.00 79.62 248 TYR A N 1
ATOM 1982 C CA . TYR A 1 248 ? 17.710 -5.784 -5.814 1.00 79.62 248 TYR A CA 1
ATOM 1983 C C . TYR A 1 248 ? 17.968 -4.286 -5.650 1.00 79.62 248 TYR A C 1
ATOM 1985 O O . TYR A 1 248 ? 17.213 -3.444 -6.140 1.00 79.62 248 TYR A O 1
ATOM 1993 N N . ILE A 1 249 ? 19.022 -3.967 -4.901 1.00 75.62 249 ILE A N 1
ATOM 1994 C CA . ILE A 1 249 ? 19.468 -2.606 -4.596 1.00 75.62 249 ILE A CA 1
ATOM 1995 C C . ILE A 1 249 ? 20.982 -2.542 -4.830 1.00 75.62 249 ILE A C 1
ATOM 1997 O O . ILE A 1 249 ? 21.717 -3.378 -4.306 1.00 75.62 249 ILE A O 1
ATOM 2001 N N . HIS A 1 250 ? 21.442 -1.578 -5.629 1.00 72.94 250 HIS A N 1
ATOM 2002 C CA . HIS A 1 250 ? 22.861 -1.249 -5.786 1.00 72.94 250 HIS A CA 1
ATOM 2003 C C . HIS A 1 250 ? 23.271 -0.193 -4.754 1.00 72.94 250 HIS A C 1
ATOM 2005 O O . HIS A 1 250 ? 22.557 0.797 -4.570 1.00 72.94 250 HIS A O 1
ATOM 2011 N N . ASP A 1 251 ? 24.426 -0.398 -4.118 1.00 57.38 251 ASP A N 1
ATOM 2012 C CA . ASP A 1 251 ? 25.053 0.578 -3.212 1.00 57.38 251 ASP A CA 1
ATOM 2013 C C . ASP A 1 251 ? 25.546 1.834 -3.973 1.00 57.38 251 ASP A C 1
ATOM 2015 O O . ASP A 1 251 ? 26.188 1.715 -5.043 1.00 57.38 251 ASP A O 1
#